Protein AF-A0A524C2A7-F1 (afdb_monomer)

Mean predicted aligned error: 18.14 Å

Foldseek 3Di:
DDQDFLVVQPPCDPVNQVQCVVVVNGGLVSLLPDDLVSQCVTPPADSVNSLSSNQSSCVVVVHDDPPPPPPVPDDPDDDPPDPVVVVVVVVVVVVVVVVVVVVVVVVVVVVVVVQCVQLVPADLVNLVVLLVVLLVPDPDADVQKDWLFSSLVSSCVPGVHDPLSNLVSLVVCVVVVQKDWDADDAPDGDFRADPNGTTTIIHGD

Radius of gyration: 33.16 Å; Cα contacts (8 Å, |Δi|>4): 179; chains: 1; bounding box: 54×38×87 Å

Structure (mmCIF, N/CA/C/O backbone):
data_AF-A0A524C2A7-F1
#
_entry.id   AF-A0A524C2A7-F1
#
loop_
_atom_site.group_PDB
_atom_site.id
_atom_site.type_symbol
_atom_site.label_atom_id
_atom_site.label_alt_id
_atom_site.label_comp_id
_atom_site.label_asym_id
_atom_site.label_entity_id
_atom_site.label_seq_id
_atom_site.pdbx_PDB_ins_code
_atom_site.Cartn_x
_atom_site.Cartn_y
_atom_site.Cartn_z
_atom_site.occupancy
_atom_site.B_iso_or_equiv
_atom_site.auth_seq_id
_atom_site.auth_comp_id
_atom_site.auth_asym_id
_atom_site.auth_atom_id
_atom_site.pdbx_PDB_model_num
ATOM 1 N N . MET A 1 1 ? 7.203 20.946 58.921 1.00 44.41 1 MET A N 1
ATOM 2 C CA . MET A 1 1 ? 6.427 20.100 57.990 1.00 44.41 1 MET A CA 1
ATOM 3 C C . MET A 1 1 ? 4.966 20.370 58.277 1.00 44.41 1 MET A C 1
ATOM 5 O O . MET A 1 1 ? 4.579 20.222 59.428 1.00 44.41 1 MET A O 1
ATOM 9 N N . SER A 1 2 ? 4.201 20.874 57.310 1.00 49.34 2 SER A N 1
ATOM 10 C CA . SER A 1 2 ? 2.769 21.126 57.510 1.00 49.34 2 SER A CA 1
ATOM 11 C C . SER A 1 2 ? 2.057 19.785 57.666 1.00 49.34 2 SER A C 1
ATOM 13 O O . SER A 1 2 ? 2.020 19.004 56.721 1.00 49.34 2 SER A O 1
ATOM 15 N N . SER A 1 3 ? 1.580 19.491 58.874 1.00 70.69 3 SER A N 1
ATOM 16 C CA . SER A 1 3 ? 0.799 18.289 59.167 1.00 70.69 3 SER A CA 1
ATOM 17 C C . SER A 1 3 ? -0.658 18.597 58.849 1.00 70.69 3 SER A C 1
ATOM 19 O O . SER A 1 3 ? -1.340 19.194 59.675 1.00 70.69 3 SER A O 1
ATOM 21 N N . TYR A 1 4 ? -1.104 18.268 57.639 1.00 80.44 4 TYR A N 1
ATOM 22 C CA . TYR A 1 4 ? -2.512 18.403 57.265 1.00 80.44 4 TYR A CA 1
ATOM 23 C C . TYR A 1 4 ? -3.330 17.282 57.907 1.00 80.44 4 TYR A C 1
ATOM 25 O O . TYR A 1 4 ? -2.910 16.123 57.887 1.00 80.44 4 TYR A O 1
ATOM 33 N N . ASP A 1 5 ? -4.490 17.621 58.461 1.00 87.88 5 ASP A N 1
ATOM 34 C CA . ASP A 1 5 ? -5.446 16.639 58.966 1.00 87.88 5 ASP A CA 1
ATOM 35 C C . ASP A 1 5 ? -6.393 16.226 57.828 1.00 87.88 5 ASP A C 1
ATOM 37 O O . ASP A 1 5 ? -6.738 17.009 56.942 1.00 87.88 5 ASP A O 1
ATOM 41 N N . LEU A 1 6 ? -6.872 14.984 57.856 1.00 89.38 6 LEU A N 1
ATOM 42 C CA . LEU A 1 6 ? -7.944 14.528 56.974 1.00 89.38 6 LEU A CA 1
ATOM 43 C C . LEU A 1 6 ? -9.202 15.400 57.111 1.00 89.38 6 LEU A C 1
ATOM 45 O O . LEU A 1 6 ? -9.945 15.551 56.143 1.00 89.38 6 LEU A O 1
ATOM 49 N N . GLN A 1 7 ? -9.448 15.981 58.289 1.00 89.81 7 GLN A N 1
ATOM 50 C CA . GLN A 1 7 ? -10.588 16.878 58.515 1.00 89.81 7 GLN A CA 1
ATOM 51 C C . GLN A 1 7 ? -10.466 18.236 57.804 1.00 89.81 7 GLN A C 1
ATOM 53 O O . GLN A 1 7 ? -11.482 18.907 57.617 1.00 89.81 7 GLN A O 1
ATOM 58 N N . ASP A 1 8 ? -9.273 18.608 57.329 1.00 88.69 8 ASP A N 1
ATOM 59 C CA . ASP A 1 8 ? -9.078 19.810 56.508 1.00 88.69 8 ASP A CA 1
ATOM 60 C C . ASP A 1 8 ? -9.682 19.643 55.098 1.00 88.69 8 ASP A C 1
ATOM 62 O O . ASP A 1 8 ? -9.893 20.614 54.366 1.00 88.69 8 ASP A O 1
ATOM 66 N N . ILE A 1 9 ? -10.006 18.407 54.701 1.00 91.38 9 ILE A N 1
ATOM 67 C CA . ILE A 1 9 ? -10.599 18.096 53.401 1.00 91.38 9 ILE A CA 1
ATOM 68 C C . ILE A 1 9 ? -12.117 18.280 53.454 1.00 91.38 9 ILE A C 1
ATOM 70 O O . ILE A 1 9 ? -12.850 17.595 54.173 1.00 91.38 9 ILE A O 1
ATOM 74 N N . SER A 1 10 ? -12.623 19.168 52.595 1.00 86.31 10 SER A N 1
ATOM 75 C CA . SER A 1 10 ? -14.052 19.473 52.505 1.00 86.31 10 SER A CA 1
ATOM 76 C C . SER A 1 10 ? -14.916 18.218 52.322 1.00 86.31 10 SER A C 1
ATOM 78 O O . SER A 1 10 ? -14.889 17.550 51.286 1.00 86.31 10 SER A O 1
ATOM 80 N N . GLY A 1 11 ? -15.806 17.967 53.284 1.00 87.75 11 GLY A N 1
ATOM 81 C CA . GLY A 1 11 ? -16.740 16.837 53.278 1.00 87.75 11 GLY A CA 1
ATOM 82 C C . GLY A 1 11 ? -16.321 15.661 54.161 1.00 87.75 11 GLY A C 1
ATOM 83 O O . GLY A 1 11 ? -17.126 14.749 54.324 1.00 87.75 11 GLY A O 1
ATOM 84 N N . ILE A 1 12 ? -15.131 15.691 54.765 1.00 92.25 12 ILE A N 1
ATOM 85 C CA . ILE A 1 12 ? -14.716 14.713 55.774 1.00 92.25 12 ILE A CA 1
ATOM 86 C C . ILE A 1 12 ? -15.098 15.245 57.159 1.00 92.25 12 ILE A C 1
ATOM 88 O O . ILE A 1 12 ? -14.407 16.065 57.748 1.00 92.25 12 ILE A O 1
ATOM 92 N N . GLY A 1 13 ? -16.242 14.792 57.679 1.00 89.31 13 GLY A N 1
ATOM 93 C CA . GLY A 1 13 ? -16.649 15.055 59.065 1.00 89.31 13 GLY A CA 1
ATOM 94 C C . GLY A 1 13 ? -16.179 13.961 60.029 1.00 89.31 13 GLY A C 1
ATOM 95 O O . GLY A 1 13 ? -15.688 12.919 59.599 1.00 89.31 13 GLY A O 1
ATOM 96 N N . ASN A 1 14 ? -16.426 14.138 61.332 1.00 90.31 14 ASN A N 1
ATOM 97 C CA . ASN A 1 14 ? -16.013 13.194 62.387 1.00 90.31 14 ASN A CA 1
ATOM 98 C C . ASN A 1 14 ? -16.353 11.722 62.092 1.00 90.31 14 ASN A C 1
ATOM 100 O O . ASN A 1 14 ? -15.526 10.847 62.325 1.00 90.31 14 ASN A O 1
ATOM 104 N N . LYS A 1 15 ? -17.544 11.430 61.551 1.00 89.56 15 LYS A N 1
ATOM 105 C CA . LYS A 1 15 ? -17.937 10.050 61.209 1.00 89.56 15 LYS A CA 1
ATOM 106 C C . LYS A 1 15 ? -17.063 9.466 60.096 1.00 89.56 15 LYS A C 1
ATOM 108 O O . LYS A 1 15 ? -16.510 8.388 60.257 1.00 89.56 15 LYS A O 1
ATOM 113 N N . THR A 1 16 ? -16.900 10.203 58.998 1.00 92.12 16 THR A N 1
ATOM 114 C CA . THR A 1 16 ? -16.068 9.794 57.856 1.00 92.12 16 THR A CA 1
ATOM 115 C C . THR A 1 16 ? -14.599 9.674 58.246 1.00 92.12 16 THR A C 1
ATOM 117 O O . THR A 1 16 ? -13.939 8.733 57.823 1.00 92.12 16 THR A O 1
ATOM 120 N N . TYR A 1 17 ? -14.108 10.578 59.094 1.00 92.88 17 TYR A N 1
ATOM 121 C CA . TYR A 1 17 ? -12.761 10.515 59.650 1.00 92.88 17 TYR A CA 1
ATOM 122 C C . TYR A 1 17 ? -12.515 9.193 60.392 1.00 92.88 17 TYR A C 1
ATOM 124 O O . TYR A 1 17 ? -11.541 8.501 60.111 1.00 92.88 17 TYR A O 1
ATOM 132 N N . GLN A 1 18 ? -13.429 8.794 61.284 1.00 91.94 18 GLN A N 1
ATOM 133 C CA . GLN A 1 18 ? -13.306 7.520 62.001 1.00 91.94 18 GLN A CA 1
ATOM 134 C C . GLN A 1 18 ? -13.393 6.319 61.053 1.00 91.94 18 GLN A C 1
ATOM 136 O O . GLN A 1 18 ? -12.628 5.370 61.200 1.00 91.94 18 GLN A O 1
ATOM 141 N N . THR A 1 19 ? -14.269 6.368 60.045 1.00 93.50 19 THR A N 1
ATOM 142 C CA . THR A 1 19 ? -14.351 5.322 59.015 1.00 93.50 19 THR A CA 1
ATOM 143 C C . THR A 1 19 ? -13.027 5.150 58.264 1.00 93.50 19 THR A C 1
ATOM 145 O O . THR A 1 19 ? -12.584 4.020 58.069 1.00 93.50 19 THR A O 1
ATOM 148 N N . LEU A 1 20 ? -12.380 6.249 57.864 1.00 93.06 20 LEU A N 1
ATOM 149 C CA . LEU A 1 20 ? -11.081 6.222 57.184 1.00 93.06 20 LEU A CA 1
ATOM 150 C C . LEU A 1 20 ? -9.983 5.683 58.105 1.00 93.06 20 LEU A C 1
ATOM 152 O O . LEU A 1 20 ? -9.241 4.783 57.716 1.00 93.06 20 LEU A O 1
ATOM 156 N N . LYS A 1 21 ? -9.952 6.139 59.360 1.00 91.75 21 LYS A N 1
ATOM 157 C CA . LYS A 1 21 ? -8.984 5.678 60.358 1.00 91.75 21 LYS A CA 1
ATOM 158 C C . LYS A 1 21 ? -9.111 4.181 60.650 1.00 91.75 21 LYS A C 1
ATOM 160 O O . LYS A 1 21 ? -8.109 3.475 60.677 1.00 91.75 21 LYS A O 1
ATOM 165 N N . ASN A 1 22 ? -10.338 3.674 60.778 1.00 91.56 22 ASN A N 1
ATOM 166 C CA . ASN A 1 22 ? -10.611 2.242 60.941 1.00 91.56 22 ASN A CA 1
ATOM 167 C C . ASN A 1 22 ? -10.202 1.416 59.710 1.00 91.56 22 ASN A C 1
ATOM 169 O O . ASN A 1 22 ? -9.948 0.219 59.826 1.00 91.56 22 ASN A O 1
ATOM 173 N N . ALA A 1 23 ? -10.129 2.049 58.538 1.00 91.00 23 ALA A N 1
ATOM 174 C CA . ALA A 1 23 ? -9.632 1.454 57.303 1.00 91.00 23 ALA A CA 1
ATOM 175 C C . ALA A 1 23 ? -8.106 1.590 57.127 1.00 91.00 23 ALA A C 1
ATOM 177 O O . ALA A 1 23 ? -7.599 1.267 56.055 1.00 91.00 23 ALA A O 1
ATOM 178 N N . ASN A 1 24 ? -7.377 2.044 58.157 1.00 91.31 24 ASN A N 1
ATOM 179 C CA . ASN A 1 24 ? -5.944 2.362 58.113 1.00 91.31 24 ASN A CA 1
ATOM 180 C C . ASN A 1 24 ? -5.586 3.457 57.091 1.00 91.31 24 ASN A C 1
ATOM 182 O O . ASN A 1 24 ? -4.516 3.422 56.488 1.00 91.31 24 ASN A O 1
ATOM 186 N N . ILE A 1 25 ? -6.498 4.412 56.886 1.00 92.62 25 ILE A N 1
ATOM 187 C CA . ILE A 1 25 ? -6.261 5.643 56.131 1.00 92.62 25 ILE A CA 1
ATOM 188 C C . ILE A 1 25 ? -6.254 6.785 57.147 1.00 92.62 25 ILE A C 1
ATOM 190 O O . ILE A 1 25 ? -7.303 7.333 57.490 1.00 92.62 25 ILE A O 1
ATOM 194 N N . ASP A 1 26 ? -5.078 7.093 57.681 1.00 90.56 26 ASP A N 1
ATOM 195 C CA . ASP A 1 26 ? -4.850 8.085 58.729 1.00 90.56 26 ASP A CA 1
ATOM 196 C C . ASP A 1 26 ? -4.125 9.349 58.244 1.00 90.56 26 ASP A C 1
ATOM 198 O O . ASP A 1 26 ? -4.194 10.368 58.932 1.00 90.56 26 ASP A O 1
ATOM 202 N N . THR A 1 27 ? -3.513 9.335 57.051 1.00 91.88 27 THR A N 1
ATOM 203 C CA . THR A 1 27 ? -2.850 10.521 56.479 1.00 91.88 27 THR A CA 1
ATOM 204 C C . THR A 1 27 ? -3.443 10.998 55.153 1.00 91.88 27 THR A C 1
ATOM 206 O O . THR A 1 27 ? -4.024 10.238 54.369 1.00 91.88 27 THR A O 1
ATOM 209 N N . VAL A 1 28 ? -3.248 12.289 54.865 1.00 90.81 28 VAL A N 1
ATOM 210 C CA . VAL A 1 28 ? -3.660 12.923 53.602 1.00 90.81 28 VAL A CA 1
ATOM 211 C C . VAL A 1 28 ? -2.980 12.259 52.397 1.00 90.81 28 VAL A C 1
ATOM 213 O O . VAL A 1 28 ? -3.604 12.086 51.352 1.00 90.81 28 VAL A O 1
ATOM 216 N N . GLU A 1 29 ? -1.733 11.803 52.526 1.00 88.38 29 GLU A N 1
ATOM 217 C CA . GLU A 1 29 ? -1.006 11.084 51.472 1.00 88.38 29 GLU A CA 1
ATOM 218 C C . GLU A 1 29 ? -1.634 9.733 51.145 1.00 88.38 29 GLU A C 1
ATOM 220 O O . GLU A 1 29 ? -1.786 9.393 49.968 1.00 88.38 29 GLU A O 1
ATOM 225 N N . GLN A 1 30 ? -2.007 8.961 52.166 1.00 90.06 30 GLN A N 1
ATOM 226 C CA . GLN A 1 30 ? -2.680 7.679 51.967 1.00 90.06 30 GLN A CA 1
ATOM 227 C C . GLN A 1 30 ? -4.028 7.883 51.276 1.00 90.06 30 GLN A C 1
ATOM 229 O O . GLN A 1 30 ? -4.355 7.169 50.325 1.00 90.06 30 GLN A O 1
ATOM 234 N N . LEU A 1 31 ? -4.779 8.907 51.686 1.00 92.75 31 LEU A N 1
ATOM 235 C CA . LEU A 1 31 ? -6.051 9.243 51.060 1.00 92.75 31 LEU A CA 1
ATOM 236 C C . LEU A 1 31 ? -5.873 9.700 49.602 1.00 92.75 31 LEU A C 1
ATOM 238 O O . LEU A 1 31 ? -6.623 9.268 48.730 1.00 92.75 31 LEU A O 1
ATOM 242 N N . ALA A 1 32 ? -4.854 10.510 49.303 1.00 90.50 32 ALA A N 1
ATOM 243 C CA . ALA A 1 32 ? -4.552 10.965 47.943 1.00 90.50 32 ALA A CA 1
ATOM 244 C C . ALA A 1 32 ? -4.139 9.824 46.994 1.00 90.50 32 ALA A C 1
ATOM 246 O O . ALA A 1 32 ? -4.346 9.928 45.780 1.00 90.50 32 ALA A O 1
ATOM 247 N N . ASN A 1 33 ? -3.542 8.759 47.536 1.00 89.44 33 ASN A N 1
ATOM 248 C CA . ASN A 1 33 ? -3.125 7.568 46.791 1.00 89.44 33 ASN A CA 1
ATOM 249 C C . ASN A 1 33 ? -4.204 6.472 46.742 1.00 89.44 33 ASN A C 1
ATOM 251 O O . ASN A 1 33 ? -4.059 5.515 45.984 1.00 89.44 33 ASN A O 1
ATOM 255 N N . SER A 1 34 ? -5.275 6.606 47.525 1.00 90.25 34 SER A N 1
ATOM 256 C CA . SER A 1 34 ? -6.389 5.660 47.531 1.00 90.25 34 SER A CA 1
ATOM 257 C C . SER A 1 34 ? -7.194 5.741 46.235 1.00 90.25 34 SER A C 1
ATOM 259 O O . SER A 1 34 ? -7.285 6.783 45.580 1.00 90.25 34 SER A O 1
ATOM 261 N N . THR A 1 35 ? -7.837 4.637 45.868 1.00 90.25 35 THR A N 1
ATOM 262 C CA . THR A 1 35 ? -8.753 4.594 44.728 1.00 90.25 35 THR A CA 1
ATOM 263 C C . THR A 1 35 ? -10.198 4.825 45.162 1.00 90.25 35 THR A C 1
ATOM 265 O O . THR A 1 35 ? -10.623 4.456 46.258 1.00 90.25 35 THR A O 1
ATOM 268 N N . VAL A 1 36 ? -11.014 5.364 44.250 1.00 87.88 36 VAL A N 1
ATOM 269 C CA . VAL A 1 36 ? -12.459 5.550 44.478 1.00 87.88 36 VAL A CA 1
ATOM 270 C C . VAL A 1 36 ? -13.126 4.230 44.884 1.00 87.88 36 VAL A C 1
ATOM 272 O O . VAL A 1 36 ? -13.975 4.213 45.768 1.00 87.88 36 VAL A O 1
ATOM 275 N N . ARG A 1 37 ? -12.707 3.105 44.287 1.00 85.38 37 ARG A N 1
ATOM 276 C CA . ARG A 1 37 ? -13.264 1.775 44.577 1.00 85.38 37 ARG A CA 1
ATOM 277 C C . ARG A 1 37 ? -12.940 1.279 45.983 1.00 85.38 37 ARG A C 1
ATOM 279 O O . ARG A 1 37 ? -13.772 0.595 46.567 1.00 85.38 37 ARG A O 1
ATOM 286 N N . GLU A 1 38 ? -11.752 1.572 46.503 1.00 88.00 38 GLU A N 1
ATOM 287 C CA . GLU A 1 38 ? -11.367 1.200 47.871 1.00 88.00 38 GLU A CA 1
ATOM 288 C C . GLU A 1 38 ? -12.191 1.981 48.888 1.00 88.00 38 GLU A C 1
ATOM 290 O O . GLU A 1 38 ? -12.782 1.380 49.780 1.00 88.00 38 GLU A O 1
ATOM 295 N N . LEU A 1 39 ? -12.335 3.292 48.678 1.00 90.25 39 LEU A N 1
ATOM 296 C CA . LEU A 1 39 ? -13.142 4.143 49.548 1.00 90.25 39 LEU A CA 1
ATOM 297 C C . LEU A 1 39 ? -14.633 3.787 49.500 1.00 90.25 39 LEU A C 1
ATOM 299 O O . LEU A 1 39 ? -15.297 3.828 50.526 1.00 90.25 39 LEU A O 1
ATOM 303 N N . GLN A 1 40 ? -15.161 3.377 48.343 1.00 91.69 40 GLN A N 1
ATOM 304 C CA . GLN A 1 40 ? -16.561 2.950 48.209 1.00 91.69 40 GLN A CA 1
ATOM 305 C C . GLN A 1 40 ? -16.913 1.666 48.975 1.00 91.69 40 GLN A C 1
ATOM 307 O O . GLN A 1 40 ? -18.095 1.381 49.154 1.00 91.69 40 GLN A O 1
ATOM 312 N N . LYS A 1 41 ? -15.923 0.865 49.388 1.00 91.12 41 LYS A N 1
ATOM 313 C CA . LYS A 1 41 ? -16.165 -0.307 50.247 1.00 91.12 41 LYS A CA 1
ATOM 314 C C . LYS A 1 41 ? -16.395 0.086 51.705 1.00 91.12 41 LYS A C 1
ATOM 316 O O . LYS A 1 41 ? -16.821 -0.757 52.489 1.00 91.12 41 LYS A O 1
ATOM 321 N N . LEU A 1 42 ? -16.077 1.327 52.065 1.00 92.25 42 LEU A N 1
ATOM 322 C CA . LEU A 1 42 ? -16.228 1.840 53.413 1.00 92.25 42 LEU A CA 1
ATOM 323 C C . LEU A 1 42 ? -17.652 2.346 53.626 1.00 92.25 42 LEU A C 1
ATOM 325 O O . LEU A 1 42 ? -18.223 3.038 52.778 1.00 92.25 42 LEU A O 1
ATOM 329 N N . ASP A 1 43 ? -18.213 2.007 54.782 1.00 87.94 43 ASP A N 1
ATOM 330 C CA . ASP A 1 43 ? -19.581 2.376 55.112 1.00 87.94 43 ASP A CA 1
ATOM 331 C C . ASP A 1 43 ? -19.763 3.903 55.141 1.00 87.94 43 ASP A C 1
ATOM 333 O O . ASP A 1 43 ? -18.933 4.654 55.664 1.00 87.94 43 ASP A O 1
ATOM 337 N N . GLY A 1 44 ? -20.851 4.371 54.531 1.00 86.75 44 GLY A N 1
ATOM 338 C CA . GLY A 1 44 ? -21.168 5.793 54.418 1.00 86.75 44 GLY A CA 1
ATOM 339 C C . GLY A 1 44 ? -20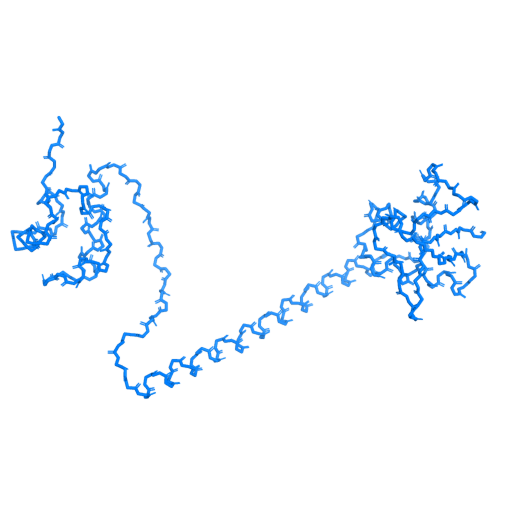.357 6.590 53.383 1.00 86.75 44 GLY A C 1
ATOM 340 O O . GLY A 1 44 ? -20.528 7.810 53.316 1.00 86.75 44 GLY A O 1
ATOM 341 N N . ILE A 1 45 ? -19.512 5.961 52.551 1.00 91.25 45 ILE A N 1
ATOM 342 C CA . ILE A 1 45 ? -18.746 6.657 51.500 1.00 91.25 45 ILE A CA 1
ATOM 343 C C . ILE A 1 45 ? -19.245 6.280 50.097 1.00 91.25 45 ILE A C 1
ATOM 345 O O . ILE A 1 45 ? -18.935 5.234 49.535 1.00 91.25 45 ILE A O 1
ATOM 349 N N . GLY A 1 46 ? -20.002 7.191 49.480 1.00 89.44 46 GLY A N 1
ATOM 350 C CA . GLY A 1 46 ? -20.435 7.066 48.086 1.00 89.44 46 GLY A CA 1
ATOM 351 C C . GLY A 1 46 ? -19.363 7.491 47.074 1.00 89.44 46 GLY A C 1
ATOM 352 O O . GLY A 1 46 ? -18.419 8.204 47.408 1.00 89.44 46 GLY A O 1
ATOM 353 N N . LYS A 1 47 ? -19.553 7.130 45.795 1.00 87.75 47 LYS A N 1
ATOM 354 C CA . LYS A 1 47 ? -18.623 7.440 44.686 1.00 87.75 47 LYS A CA 1
ATOM 355 C C . LYS A 1 47 ? -18.201 8.915 44.633 1.00 87.75 47 LYS A C 1
ATOM 357 O O . LYS A 1 47 ? -17.015 9.214 44.582 1.00 87.75 47 LYS A O 1
ATOM 362 N N . LYS A 1 48 ? -19.177 9.829 44.679 1.00 87.50 48 LYS A N 1
ATOM 363 C CA . LYS A 1 48 ? -18.930 11.282 44.626 1.00 87.50 48 LYS A CA 1
ATOM 364 C C . LYS A 1 48 ? -18.124 11.771 45.829 1.00 87.50 48 LYS A C 1
ATOM 366 O O . LYS A 1 48 ? -17.255 12.620 45.676 1.00 87.50 48 LYS A O 1
ATOM 371 N N . SER A 1 49 ? -18.414 11.234 47.012 1.00 90.88 49 SER A N 1
ATOM 372 C CA . SER A 1 49 ? -17.690 11.563 48.238 1.00 90.88 49 SER A CA 1
ATOM 373 C C . SER A 1 49 ? -16.247 11.071 48.161 1.00 90.88 49 SER A C 1
ATOM 375 O O . SER A 1 49 ? -15.335 11.849 48.398 1.00 90.88 49 SER A O 1
ATOM 377 N N . ALA A 1 50 ? -16.030 9.828 47.723 1.00 92.69 50 ALA A N 1
ATOM 378 C CA . ALA A 1 50 ? -14.698 9.267 47.512 1.00 92.69 50 ALA A CA 1
ATOM 379 C C . ALA A 1 50 ? -13.857 10.095 46.521 1.00 92.69 50 ALA A C 1
ATOM 381 O O . ALA A 1 50 ? -12.717 10.437 46.820 1.00 92.69 50 ALA A O 1
ATOM 382 N N . GLU A 1 51 ? -14.430 10.470 45.372 1.00 93.19 51 GLU A N 1
ATOM 383 C CA . GLU A 1 51 ? -13.774 11.356 44.398 1.00 93.19 51 GLU A CA 1
ATOM 384 C C . GLU A 1 51 ? -13.418 12.714 45.020 1.00 93.19 51 GLU A C 1
ATOM 386 O O . GLU A 1 51 ? -12.296 13.195 44.858 1.00 93.19 51 GLU A O 1
ATOM 391 N N . LYS A 1 52 ? -14.346 13.311 45.781 1.00 92.62 52 LYS A N 1
ATOM 392 C CA . LYS A 1 52 ? -14.124 14.583 46.478 1.00 92.62 52 LYS A CA 1
ATOM 393 C C . LYS A 1 52 ? -12.977 14.490 47.489 1.00 92.62 52 LYS A C 1
ATOM 395 O O . LYS A 1 52 ? -12.155 15.397 47.544 1.00 92.62 52 LYS A O 1
ATOM 400 N N . TYR A 1 53 ? -12.904 13.404 48.256 1.00 93.88 53 TYR A N 1
ATOM 401 C CA . TYR A 1 53 ? -11.886 13.215 49.292 1.00 93.88 53 TYR A CA 1
ATOM 402 C C . TYR A 1 53 ? -10.490 13.030 48.697 1.00 93.88 53 TYR A C 1
ATOM 404 O O . TYR A 1 53 ? -9.552 13.693 49.129 1.00 93.88 53 TYR A O 1
ATOM 412 N N . ILE A 1 54 ? -10.362 12.196 47.660 1.00 93.75 54 ILE A N 1
ATOM 413 C CA . ILE A 1 54 ? -9.088 11.971 46.960 1.00 93.75 54 ILE A CA 1
ATOM 414 C C . ILE A 1 54 ? -8.597 13.270 46.316 1.00 93.75 54 ILE A C 1
ATOM 416 O O . ILE A 1 54 ? -7.416 13.600 46.410 1.00 93.75 54 ILE A O 1
ATOM 420 N N . ASN A 1 55 ? -9.492 14.019 45.668 1.00 91.38 55 ASN A N 1
ATOM 421 C CA . ASN A 1 55 ? -9.122 15.275 45.021 1.00 91.38 55 ASN A CA 1
ATOM 422 C C . ASN A 1 55 ? -8.732 16.343 46.045 1.00 91.38 55 ASN A C 1
ATOM 424 O O . ASN A 1 55 ? -7.682 16.951 45.882 1.00 91.38 55 ASN A O 1
ATOM 428 N N . GLY A 1 56 ? -9.497 16.506 47.129 1.00 91.25 56 GLY A N 1
ATOM 429 C CA . GLY A 1 56 ? -9.136 17.437 48.199 1.00 91.25 56 GLY A CA 1
ATOM 430 C C . GLY A 1 56 ? -7.802 17.083 48.864 1.00 91.25 56 GLY A C 1
ATOM 431 O O . GLY A 1 56 ? -6.989 17.965 49.120 1.00 91.25 56 GLY A O 1
ATOM 432 N N . ALA A 1 57 ? -7.513 15.791 49.046 1.00 91.44 57 ALA A N 1
ATOM 433 C CA . ALA A 1 57 ? -6.210 15.341 49.530 1.00 91.44 57 ALA A CA 1
ATOM 434 C C . ALA A 1 57 ? -5.071 15.679 48.549 1.00 91.44 57 ALA A C 1
ATOM 436 O O . ALA A 1 57 ? -4.009 16.148 48.954 1.00 91.44 57 ALA A O 1
ATOM 437 N N . LYS A 1 58 ? -5.283 15.481 47.241 1.00 90.50 58 LYS A N 1
ATOM 438 C CA . LYS A 1 58 ? -4.306 15.848 46.200 1.00 90.50 58 LYS A CA 1
ATOM 439 C C . LYS A 1 58 ? -4.069 17.358 46.129 1.00 90.50 58 LYS A C 1
ATOM 441 O O . LYS A 1 58 ? -2.923 17.761 45.945 1.00 90.50 58 LYS A O 1
ATOM 446 N N . GLU A 1 59 ? -5.116 18.165 46.299 1.00 89.06 59 GLU A N 1
ATOM 447 C CA . GLU A 1 59 ? -5.038 19.630 46.331 1.00 89.06 59 GLU A CA 1
ATOM 448 C C . GLU A 1 59 ? -4.192 20.126 47.507 1.00 89.06 59 GLU A C 1
ATOM 450 O O . GLU A 1 59 ? -3.283 20.927 47.297 1.00 89.06 59 GLU A O 1
ATOM 455 N N . LEU A 1 60 ? -4.411 19.593 48.716 1.00 87.88 60 LEU A N 1
ATOM 456 C CA . LEU A 1 60 ? -3.604 19.933 49.897 1.00 87.88 60 LEU A CA 1
ATOM 457 C C . LEU A 1 60 ? -2.118 19.583 49.721 1.00 87.88 60 LEU A C 1
ATOM 459 O O . LEU A 1 60 ? -1.242 20.291 50.216 1.00 87.88 60 LEU A O 1
ATOM 463 N N . LEU A 1 61 ? -1.824 18.520 48.968 1.00 87.12 61 LEU A N 1
ATOM 464 C CA . LEU A 1 61 ? -0.460 18.091 48.643 1.00 87.12 61 LEU A CA 1
ATOM 465 C C . LEU A 1 61 ? 0.140 18.805 47.418 1.00 87.12 61 LEU A C 1
ATOM 467 O O . LEU A 1 61 ? 1.249 18.462 47.005 1.00 87.12 61 LEU A O 1
ATOM 471 N N . GLY A 1 62 ? -0.578 19.750 46.798 1.00 81.69 62 GLY A N 1
ATOM 472 C CA . GLY A 1 62 ? -0.124 20.464 45.600 1.00 81.69 62 GLY A CA 1
ATOM 473 C C . GLY A 1 62 ? 0.064 19.567 44.371 1.00 81.69 62 GLY A C 1
ATOM 474 O O . GLY A 1 62 ? 0.821 19.910 43.462 1.00 81.69 62 GLY A O 1
ATOM 475 N N . ARG A 1 63 ? -0.585 18.396 44.331 1.00 77.56 63 ARG A N 1
ATOM 476 C CA . ARG A 1 63 ? -0.499 17.465 43.198 1.00 77.56 63 ARG A CA 1
ATOM 477 C C . ARG A 1 63 ? -1.481 17.884 42.101 1.00 77.56 63 ARG A C 1
ATOM 479 O O . ARG A 1 63 ? -2.604 18.278 42.417 1.00 77.56 63 ARG A O 1
ATOM 486 N N . PRO A 1 64 ? -1.109 17.770 40.812 1.00 61.25 64 PRO A N 1
ATOM 487 C CA . PRO A 1 64 ? -2.011 18.109 39.721 1.00 61.25 64 PRO A CA 1
ATOM 488 C C . PRO A 1 64 ? -3.251 17.213 39.780 1.00 61.25 64 PRO A C 1
ATOM 490 O O . PRO A 1 64 ? -3.174 15.992 39.628 1.00 61.25 64 PRO A O 1
ATOM 493 N N . VAL A 1 65 ? -4.406 17.830 40.025 1.00 59.88 65 VAL A N 1
ATOM 494 C CA . VAL A 1 65 ? -5.703 17.166 39.931 1.00 59.88 65 VAL A CA 1
ATOM 495 C C . VAL A 1 65 ? -5.975 16.966 38.446 1.00 59.88 65 VAL A C 1
ATOM 497 O O . VAL A 1 65 ? -6.316 17.912 37.732 1.00 59.88 65 VAL A O 1
ATOM 500 N N . GLU A 1 66 ? -5.787 15.745 37.948 1.00 56.09 66 GLU A N 1
ATOM 501 C CA . GLU A 1 66 ? -6.287 15.390 36.624 1.00 56.09 66 GLU A CA 1
ATOM 502 C C . GLU A 1 66 ? -7.792 15.652 36.612 1.00 56.09 66 GLU A C 1
ATOM 504 O O . GLU A 1 66 ? -8.570 14.975 37.288 1.00 56.09 66 GLU A O 1
ATOM 509 N N . LYS A 1 67 ? -8.212 16.670 35.853 1.00 44.25 67 LYS A N 1
ATOM 510 C CA . LYS A 1 67 ? -9.620 16.887 35.540 1.00 44.25 67 LYS A CA 1
ATOM 511 C C . LYS A 1 67 ? -10.098 15.645 34.804 1.00 44.25 67 LYS A C 1
ATOM 513 O O . LYS A 1 67 ? -9.878 15.507 33.602 1.00 44.25 67 LYS A O 1
ATOM 518 N N . VAL A 1 68 ? -10.752 14.744 35.532 1.00 49.00 68 VAL A N 1
ATOM 519 C CA . VAL A 1 68 ? -11.483 13.627 34.948 1.00 49.00 68 VAL A CA 1
ATOM 520 C C . VAL A 1 68 ? -12.605 14.247 34.126 1.00 49.00 68 VAL A C 1
ATOM 522 O O . VAL A 1 68 ? -13.674 14.583 34.633 1.00 49.00 68 VAL A O 1
ATOM 525 N N . VAL A 1 69 ? -12.339 14.452 32.837 1.00 46.31 69 VAL A N 1
ATOM 526 C CA . VAL A 1 69 ? -13.382 14.646 31.840 1.00 46.31 69 VAL A CA 1
ATOM 527 C C . VAL A 1 69 ? -14.264 13.420 31.977 1.00 46.31 69 VAL A C 1
ATOM 529 O O . VAL A 1 69 ? -13.844 12.311 31.640 1.00 46.31 69 VAL A O 1
ATOM 532 N N . VAL A 1 70 ? -15.462 13.615 32.528 1.00 44.53 70 VAL A N 1
ATOM 533 C CA . VAL A 1 70 ? -16.505 12.597 32.607 1.00 44.53 70 VAL A CA 1
ATOM 534 C C . VAL A 1 70 ? -16.918 12.277 31.173 1.00 44.53 70 VAL A C 1
ATOM 536 O O . VAL A 1 70 ? -17.930 12.740 30.657 1.00 44.53 70 VAL A O 1
ATOM 539 N N . ARG A 1 71 ? -16.111 11.461 30.496 1.00 43.41 71 ARG A N 1
ATOM 540 C CA . ARG A 1 71 ? -16.629 10.564 29.482 1.00 43.41 71 ARG A CA 1
ATOM 541 C C . ARG A 1 71 ? -17.519 9.631 30.269 1.00 43.41 71 ARG A C 1
ATOM 543 O O . ARG A 1 71 ? -17.041 8.960 31.179 1.00 43.41 71 ARG A O 1
ATOM 550 N N . LYS A 1 72 ? -18.814 9.693 29.970 1.00 45.69 72 LYS A N 1
ATOM 551 C CA . LYS A 1 72 ? -19.841 8.738 30.375 1.00 45.69 72 LYS A CA 1
ATOM 552 C C . LYS A 1 72 ? -19.255 7.338 30.179 1.00 45.69 72 LYS A C 1
ATOM 554 O O . LYS A 1 72 ? -19.257 6.821 29.068 1.00 45.69 72 LYS A O 1
ATOM 559 N N . SER A 1 73 ? -18.627 6.807 31.221 1.00 46.50 73 SER A N 1
ATOM 560 C CA . SER A 1 73 ? -18.027 5.491 31.190 1.00 46.50 73 SER A CA 1
ATOM 561 C C . SER A 1 73 ? -19.187 4.526 31.149 1.00 46.50 73 SER A C 1
ATOM 563 O O . SER A 1 73 ? -20.082 4.564 31.996 1.00 46.50 73 SER A O 1
ATOM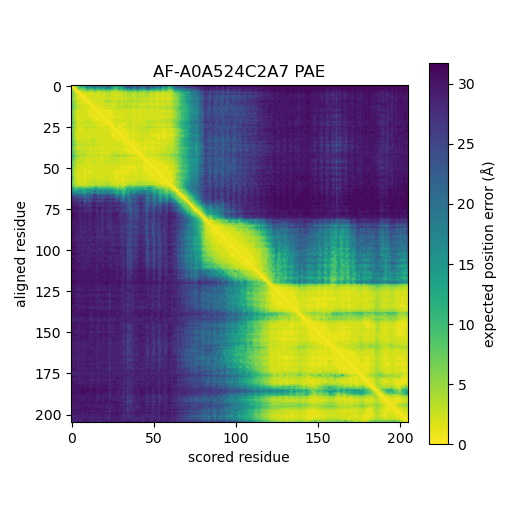 565 N N . GLU A 1 74 ? -19.199 3.740 30.082 1.00 48.66 74 GLU A N 1
ATOM 566 C CA . GLU A 1 74 ? -20.039 2.569 29.939 1.00 48.66 74 GLU A CA 1
ATOM 567 C C . GLU A 1 74 ? -20.025 1.808 31.264 1.00 48.66 74 GLU A C 1
ATOM 569 O O . GLU A 1 74 ? -18.974 1.483 31.825 1.00 48.66 74 GLU A O 1
ATOM 574 N N . VAL A 1 75 ? -21.223 1.631 31.809 1.00 45.00 75 VAL A N 1
ATOM 575 C CA . VAL A 1 75 ? -21.469 0.843 33.004 1.00 45.00 75 VAL A CA 1
ATOM 576 C C . VAL A 1 75 ? -20.961 -0.564 32.708 1.00 45.00 75 VAL A C 1
ATOM 578 O O . VAL A 1 75 ? -21.566 -1.281 31.918 1.00 45.00 75 VAL A O 1
ATOM 581 N N . LEU A 1 76 ? -19.846 -0.955 33.325 1.00 49.84 76 LEU A N 1
ATOM 582 C CA . LEU A 1 76 ? -19.534 -2.369 33.489 1.00 49.84 76 LEU A CA 1
ATOM 583 C C . LEU A 1 76 ? -20.618 -2.947 34.412 1.00 49.84 76 LEU A C 1
ATOM 585 O O . LEU A 1 76 ? -20.784 -2.425 35.520 1.00 49.84 76 LEU A O 1
ATOM 589 N N . PRO A 1 77 ? -21.378 -3.959 33.968 1.00 49.41 77 PRO A N 1
ATOM 590 C CA . PRO A 1 77 ? -22.492 -4.499 34.730 1.00 49.41 77 PRO A CA 1
ATOM 591 C C . PRO A 1 77 ? -21.994 -5.068 36.061 1.00 49.41 77 PRO A C 1
ATOM 593 O O . PRO A 1 77 ? -21.120 -5.934 36.137 1.00 49.41 77 PRO A O 1
ATOM 596 N N . SER A 1 78 ? -22.540 -4.518 37.142 1.00 54.38 78 SER A N 1
ATOM 597 C CA . SER A 1 78 ? -22.322 -4.966 38.507 1.00 54.38 78 SER A CA 1
ATOM 598 C C . SER A 1 78 ? -23.235 -6.151 38.818 1.00 54.38 78 SER A C 1
ATOM 600 O O . SER A 1 78 ? -24.433 -5.974 38.993 1.00 54.38 78 SER A O 1
ATOM 602 N N . LYS A 1 79 ? -22.625 -7.334 38.918 1.00 56.00 79 LYS A N 1
ATOM 603 C CA . LYS A 1 79 ? -22.910 -8.406 39.886 1.00 56.00 79 LYS A CA 1
ATOM 604 C C . LYS A 1 79 ? -24.394 -8.666 40.225 1.00 56.00 79 LYS A C 1
ATOM 606 O O . LYS A 1 79 ? -24.806 -8.461 41.356 1.00 56.00 79 LYS A O 1
ATOM 611 N N . ASP A 1 80 ? -25.104 -9.273 39.279 1.00 49.50 80 ASP A N 1
ATOM 612 C CA . ASP A 1 80 ? -25.931 -10.450 39.562 1.00 49.50 80 ASP A CA 1
ATOM 613 C C . ASP A 1 80 ? -25.400 -11.572 38.669 1.00 49.50 80 ASP A C 1
ATOM 615 O O . ASP A 1 80 ? -25.624 -11.587 37.461 1.00 49.50 80 ASP A O 1
ATOM 619 N N . SER A 1 81 ? -24.634 -12.502 39.241 1.00 54.75 81 SER A N 1
ATOM 620 C CA . SER A 1 81 ? -24.104 -13.673 38.531 1.00 54.75 81 SER A CA 1
ATOM 621 C C . SER A 1 81 ? -25.201 -14.716 38.293 1.00 54.75 81 SER A C 1
ATOM 623 O O . SER A 1 81 ? -25.041 -15.892 38.613 1.00 54.75 81 SER A O 1
ATOM 625 N N . THR A 1 82 ? -26.347 -14.283 37.772 1.00 65.00 82 THR A N 1
ATOM 626 C CA . THR A 1 82 ? -27.323 -15.177 37.162 1.00 65.00 82 THR A CA 1
ATOM 627 C C . THR A 1 82 ? -26.897 -15.426 35.720 1.00 65.00 82 THR A C 1
ATOM 629 O O . THR A 1 82 ? -26.349 -14.548 35.049 1.00 65.00 82 THR A O 1
ATOM 632 N N . ILE A 1 83 ? -27.158 -16.633 35.217 1.00 63.00 83 ILE A N 1
ATOM 633 C CA . ILE A 1 83 ? -26.885 -17.001 33.818 1.00 63.00 83 ILE A CA 1
ATOM 634 C C . ILE A 1 83 ? -27.527 -15.982 32.851 1.00 63.00 83 ILE A C 1
ATOM 636 O O . ILE A 1 83 ? -26.955 -15.683 31.806 1.00 63.00 83 ILE A O 1
ATOM 640 N N . GLY A 1 84 ? -28.661 -15.382 33.235 1.00 66.00 84 GLY A N 1
ATOM 641 C CA . GLY A 1 84 ? -29.338 -14.332 32.470 1.00 66.00 84 GLY A CA 1
ATOM 642 C C . GLY A 1 84 ? -28.536 -13.033 32.317 1.00 66.00 84 GLY A C 1
ATOM 643 O O . GLY A 1 84 ? -28.509 -12.481 31.218 1.00 66.00 84 GLY A O 1
ATOM 644 N N . GLY A 1 85 ? -27.836 -12.576 33.363 1.00 71.06 85 GLY A N 1
ATOM 645 C CA . GLY A 1 85 ? -26.990 -11.375 33.297 1.00 71.06 85 GLY A CA 1
ATOM 646 C C . GLY A 1 85 ? -25.772 -11.566 32.386 1.00 71.06 85 GLY A C 1
ATOM 647 O O . GLY A 1 85 ? -25.489 -10.746 31.516 1.00 71.06 85 GLY A O 1
ATOM 648 N N . LEU A 1 86 ? -25.119 -12.726 32.485 1.00 76.19 86 LEU A N 1
ATOM 649 C CA . LEU A 1 86 ? -24.019 -13.094 31.585 1.00 76.19 86 LEU A CA 1
ATOM 650 C C . LEU A 1 86 ? -24.476 -13.178 30.121 1.00 76.19 86 LEU A C 1
ATOM 652 O O . LEU A 1 86 ? -23.764 -12.733 29.224 1.00 76.19 86 LEU A O 1
ATOM 656 N N . GLN A 1 87 ? -25.677 -13.701 29.860 1.00 75.62 87 GLN A N 1
ATOM 657 C CA . GLN A 1 87 ? -26.232 -13.758 28.505 1.00 75.62 87 GLN A CA 1
ATOM 658 C C . GLN A 1 87 ? -26.525 -12.368 27.925 1.00 75.62 87 GLN A C 1
ATOM 660 O O . GLN A 1 87 ? -26.279 -12.149 26.735 1.00 75.62 87 GLN A O 1
ATOM 665 N N . SER A 1 88 ? -27.021 -11.422 28.733 1.00 75.00 88 SER A N 1
ATOM 666 C CA . SER A 1 88 ? -27.212 -10.041 28.272 1.00 75.00 88 SER A CA 1
ATOM 667 C C . SER A 1 88 ? -25.886 -9.356 27.971 1.00 75.00 88 SER A C 1
ATOM 669 O O . SER A 1 88 ? -25.769 -8.681 26.948 1.00 75.00 88 SER A O 1
ATOM 671 N N . ASP A 1 89 ? -24.872 -9.589 28.800 1.00 83.88 89 ASP A N 1
ATOM 672 C CA . ASP A 1 89 ? -23.548 -8.995 28.624 1.00 83.88 89 ASP A CA 1
ATOM 673 C C . ASP A 1 89 ? -22.872 -9.526 27.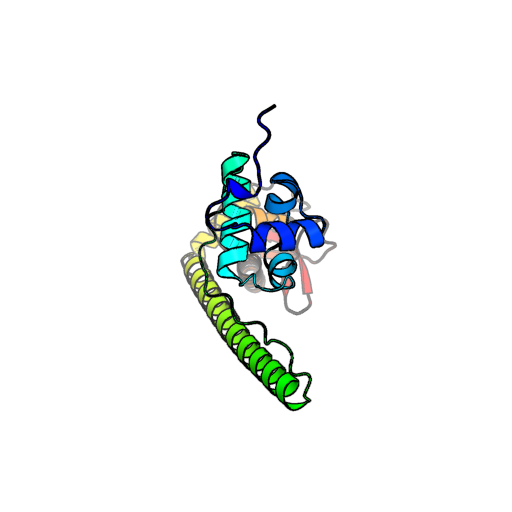360 1.00 83.88 89 ASP A C 1
ATOM 675 O O . ASP A 1 89 ? -22.377 -8.749 26.542 1.00 83.88 89 ASP A O 1
ATOM 679 N N . ILE A 1 90 ? -22.951 -10.839 27.130 1.00 87.94 90 ILE A N 1
ATOM 680 C CA . ILE A 1 90 ? -22.457 -11.487 25.911 1.00 87.94 90 ILE A CA 1
ATOM 681 C C . ILE A 1 90 ? -23.160 -10.920 24.670 1.00 87.94 90 ILE A C 1
ATOM 683 O O . ILE A 1 90 ? -22.502 -10.558 23.693 1.00 87.94 90 ILE A O 1
ATOM 687 N N . ARG A 1 91 ? -24.493 -10.781 24.699 1.00 84.00 91 ARG A N 1
ATOM 688 C CA . ARG A 1 91 ? -25.257 -10.202 23.581 1.00 84.00 91 ARG A CA 1
ATOM 689 C C . ARG A 1 91 ? -24.843 -8.755 23.298 1.00 84.00 91 ARG A C 1
ATOM 691 O O . ARG A 1 91 ? -24.698 -8.374 22.135 1.00 84.00 91 ARG A O 1
ATOM 698 N N . ASN A 1 92 ? -24.625 -7.962 24.345 1.00 89.94 92 ASN A N 1
ATOM 699 C CA . ASN A 1 92 ? -24.173 -6.581 24.213 1.00 89.94 92 ASN A CA 1
ATOM 700 C C . ASN A 1 92 ? -22.786 -6.510 23.566 1.00 89.94 92 ASN A C 1
ATOM 702 O O . ASN A 1 92 ? -22.612 -5.749 22.611 1.00 89.94 92 ASN A O 1
ATOM 706 N N . ILE A 1 93 ? -21.846 -7.353 24.009 1.00 90.50 93 ILE A N 1
ATOM 707 C CA . ILE A 1 93 ? -20.499 -7.462 23.431 1.00 90.50 93 ILE A CA 1
ATOM 708 C C . ILE A 1 93 ? -20.578 -7.805 21.940 1.00 90.50 93 ILE A C 1
ATOM 710 O O . ILE A 1 93 ? -19.967 -7.109 21.130 1.00 90.50 93 ILE A O 1
ATOM 714 N N . TYR A 1 94 ? -21.381 -8.798 21.545 1.00 88.75 94 TYR A N 1
ATOM 715 C CA . TYR A 1 94 ? -21.547 -9.144 20.127 1.00 88.75 94 TYR A CA 1
ATOM 716 C C . TYR A 1 94 ? -22.076 -7.974 19.291 1.00 88.75 94 TYR A C 1
ATOM 718 O O . TYR A 1 94 ? -21.536 -7.684 18.224 1.00 88.75 94 TYR A O 1
ATOM 726 N N . SER A 1 95 ? -23.076 -7.245 19.793 1.00 85.06 95 SER A N 1
ATOM 727 C CA . SER A 1 95 ? -23.606 -6.070 19.088 1.00 85.06 95 SER A CA 1
ATOM 728 C C . SER A 1 95 ? -22.576 -4.942 18.953 1.00 85.06 95 SER A C 1
ATOM 730 O O . SER A 1 95 ? -22.641 -4.136 18.024 1.00 85.06 95 SER A O 1
ATOM 732 N N . MET A 1 96 ? -21.630 -4.859 19.891 1.00 89.50 96 MET A N 1
ATOM 733 C CA . MET A 1 96 ? -20.552 -3.878 19.867 1.00 89.50 96 MET A CA 1
ATOM 734 C C . MET A 1 96 ? -19.487 -4.272 18.841 1.00 89.50 96 MET A C 1
ATOM 736 O O . MET A 1 96 ? -19.075 -3.430 18.043 1.00 89.50 96 MET A O 1
ATOM 740 N N . LEU A 1 97 ? -19.110 -5.554 18.801 1.00 90.75 97 LEU A N 1
ATOM 741 C CA . LEU A 1 97 ? -18.189 -6.106 17.805 1.00 90.75 97 LEU A CA 1
ATOM 742 C C . LEU A 1 97 ? -18.713 -5.902 16.379 1.00 90.75 97 LEU A C 1
ATOM 744 O O . LEU A 1 97 ? -17.987 -5.393 15.531 1.00 90.75 97 LEU A O 1
ATOM 748 N N . GLU A 1 98 ? -19.998 -6.163 16.129 1.00 89.56 98 GLU A N 1
ATOM 749 C CA . GLU A 1 98 ? -20.592 -5.961 14.801 1.00 89.56 98 GLU A CA 1
ATOM 750 C C . GLU A 1 98 ? -20.545 -4.485 14.354 1.00 89.56 98 GLU A C 1
ATOM 752 O O . GLU A 1 98 ? -20.322 -4.169 13.180 1.00 89.56 98 GLU A O 1
ATOM 757 N N . ARG A 1 99 ? -20.726 -3.543 15.292 1.00 92.25 99 ARG A N 1
ATOM 758 C CA . ARG A 1 99 ? -20.571 -2.108 15.005 1.00 92.25 99 ARG A CA 1
ATOM 759 C C . ARG A 1 99 ? -19.122 -1.746 14.702 1.00 92.25 99 ARG A C 1
ATOM 761 O O . ARG A 1 99 ? -18.897 -0.896 13.840 1.00 92.25 99 ARG A O 1
ATOM 768 N N . PHE A 1 100 ? -18.155 -2.345 15.395 1.00 93.19 100 PHE A N 1
ATOM 769 C CA . PHE A 1 100 ? -16.740 -2.123 15.107 1.00 93.19 100 PHE A CA 1
ATOM 770 C C . PHE A 1 100 ? -16.361 -2.644 13.727 1.00 93.19 100 PHE A C 1
ATOM 772 O O . PHE A 1 100 ? -15.773 -1.881 12.966 1.00 93.19 100 PHE A O 1
ATOM 779 N N . ASP A 1 101 ? -16.797 -3.843 13.347 1.00 90.88 101 ASP A N 1
ATOM 780 C CA . ASP A 1 101 ? -16.548 -4.387 12.008 1.00 90.88 101 ASP A CA 1
ATOM 781 C C . ASP A 1 101 ? -17.100 -3.477 10.906 1.00 90.88 101 ASP A C 1
ATOM 783 O O . ASP A 1 101 ? -16.413 -3.175 9.929 1.00 90.88 101 ASP A O 1
ATOM 787 N N . LYS A 1 102 ? -18.327 -2.963 11.074 1.00 91.69 102 LYS A N 1
ATOM 788 C CA . LYS A 1 102 ? -18.914 -2.000 10.125 1.00 91.69 102 LYS A CA 1
ATOM 789 C C . LYS A 1 102 ? -18.093 -0.712 10.035 1.00 91.69 102 LYS A C 1
ATOM 791 O O . LYS A 1 102 ? -17.905 -0.180 8.942 1.00 91.69 102 LYS A O 1
ATOM 796 N N . ARG A 1 103 ? -17.597 -0.204 11.167 1.00 91.31 103 ARG A N 1
ATOM 797 C CA . ARG A 1 103 ? -16.760 1.006 11.206 1.00 91.31 103 ARG A CA 1
ATOM 798 C C . ARG A 1 103 ? -15.395 0.777 10.567 1.00 91.31 103 ARG A C 1
ATOM 800 O O . ARG A 1 103 ? -14.959 1.650 9.825 1.00 91.31 103 ARG A O 1
ATOM 807 N N . ILE A 1 104 ? -14.761 -0.369 10.815 1.00 91.75 104 ILE A N 1
ATOM 808 C CA . ILE A 1 104 ? -13.487 -0.753 10.194 1.00 91.75 104 ILE A CA 1
ATOM 809 C C . ILE A 1 104 ? -13.656 -0.788 8.676 1.00 91.75 104 ILE A C 1
ATOM 811 O O . ILE A 1 104 ? -12.959 -0.051 7.988 1.00 91.75 104 ILE A O 1
ATOM 815 N N . LYS A 1 105 ? -14.666 -1.505 8.167 1.00 89.88 105 LYS A N 1
ATOM 816 C CA . LYS A 1 105 ? -14.956 -1.560 6.724 1.00 89.88 105 LYS A CA 1
ATOM 817 C C . LYS A 1 105 ? -15.187 -0.181 6.107 1.00 89.88 105 LYS A C 1
ATOM 819 O O . LYS A 1 105 ? -14.737 0.089 4.999 1.00 89.88 105 LYS A O 1
ATOM 824 N N . ASN A 1 106 ? -15.889 0.709 6.809 1.00 89.56 106 ASN A N 1
ATOM 825 C CA . ASN A 1 106 ? -16.126 2.062 6.307 1.00 89.56 106 ASN A CA 1
ATOM 826 C C . ASN A 1 106 ? -14.826 2.881 6.223 1.00 89.56 106 ASN A C 1
ATOM 828 O O . ASN A 1 106 ? -14.590 3.563 5.230 1.00 89.56 106 ASN A O 1
ATOM 832 N N . VAL A 1 107 ? -13.962 2.782 7.237 1.00 88.44 107 VAL A N 1
ATOM 833 C CA . VAL A 1 107 ? -12.648 3.442 7.236 1.00 88.44 107 VAL A CA 1
ATOM 834 C C . VAL A 1 107 ? -11.746 2.867 6.143 1.00 88.44 107 VAL A C 1
ATOM 836 O O . VAL A 1 107 ? -11.117 3.630 5.416 1.00 88.44 107 VAL A O 1
ATOM 839 N N . GLU A 1 108 ? -11.716 1.545 5.974 1.00 80.31 108 GLU A N 1
ATOM 840 C CA . GLU A 1 108 ? -10.975 0.883 4.892 1.00 80.31 108 GLU A CA 1
ATOM 841 C C . GLU A 1 108 ? -11.437 1.370 3.515 1.00 80.31 108 GLU A C 1
ATOM 843 O O . GLU A 1 108 ? -10.607 1.729 2.680 1.00 80.31 108 GLU A O 1
ATOM 848 N N . ASN A 1 109 ? -12.751 1.478 3.295 1.00 80.44 109 ASN A N 1
ATOM 849 C CA . ASN A 1 109 ? -13.299 2.026 2.055 1.00 80.44 109 ASN A CA 1
ATOM 850 C C . ASN A 1 109 ? -12.888 3.487 1.834 1.00 80.44 109 ASN A C 1
ATOM 852 O O . ASN A 1 109 ? -12.482 3.844 0.731 1.00 80.44 109 ASN A O 1
ATOM 856 N N . GLN A 1 110 ? -12.945 4.333 2.867 1.00 76.75 110 GLN A N 1
ATOM 857 C CA . GLN A 1 110 ? -12.510 5.731 2.765 1.00 76.75 110 GLN A CA 1
ATOM 858 C C . GLN A 1 110 ? -11.013 5.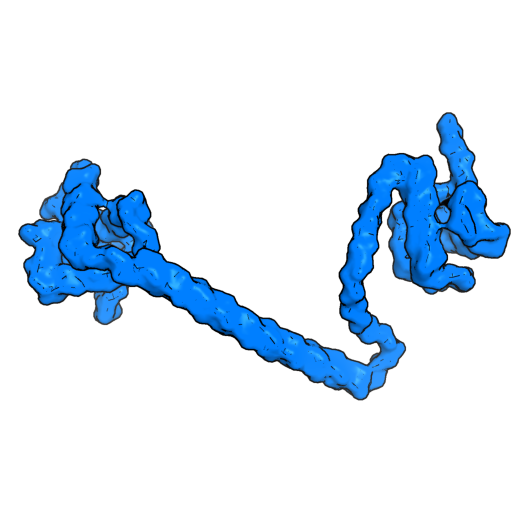854 2.439 1.00 76.75 110 GLN A C 1
ATOM 860 O O . GLN A 1 110 ? -10.617 6.707 1.637 1.00 76.75 110 GLN A O 1
ATOM 865 N N . LEU A 1 111 ? -10.180 4.992 3.027 1.00 78.75 111 LEU A N 1
ATOM 866 C CA . LEU A 1 111 ? -8.743 4.951 2.754 1.00 78.75 111 LEU A CA 1
ATOM 867 C C . LEU A 1 111 ? -8.458 4.471 1.331 1.00 78.75 111 LEU A C 1
ATOM 869 O O . LEU A 1 111 ? -7.615 5.061 0.657 1.00 78.75 111 LEU A O 1
ATOM 873 N N . ASN A 1 112 ? -9.181 3.457 0.854 1.00 74.69 112 ASN A N 1
ATOM 874 C CA . ASN A 1 112 ? -9.059 2.978 -0.520 1.00 74.69 112 ASN A CA 1
ATOM 875 C C . ASN A 1 112 ? -9.455 4.057 -1.529 1.00 74.69 112 ASN A C 1
ATOM 877 O O . ASN A 1 112 ? -8.688 4.304 -2.451 1.00 74.69 112 ASN A O 1
ATOM 881 N N . ILE A 1 113 ? -10.567 4.769 -1.317 1.00 72.75 113 ILE A N 1
ATOM 882 C CA . ILE A 1 113 ? -10.974 5.888 -2.184 1.00 72.75 113 ILE A CA 1
ATOM 883 C C . ILE A 1 113 ? -9.891 6.974 -2.211 1.00 72.75 113 ILE A C 1
ATOM 885 O O . ILE A 1 113 ? -9.487 7.426 -3.278 1.00 72.75 113 ILE A O 1
ATOM 889 N N . SER A 1 114 ? -9.368 7.368 -1.047 1.00 66.19 114 SER A N 1
ATOM 890 C CA . SER A 1 114 ? -8.305 8.381 -0.965 1.00 66.19 114 SER A CA 1
ATOM 891 C C . SER A 1 114 ? -7.027 7.934 -1.687 1.00 66.19 114 SER A C 1
ATOM 893 O O . SER A 1 114 ? -6.371 8.738 -2.350 1.00 66.19 114 SER A O 1
ATOM 895 N N . ARG A 1 115 ? -6.687 6.641 -1.597 1.00 67.31 115 ARG A N 1
ATOM 896 C CA . ARG A 1 115 ? -5.553 6.037 -2.306 1.00 67.31 115 ARG A CA 1
ATOM 897 C C . ARG A 1 115 ? -5.790 5.983 -3.813 1.00 67.31 115 ARG A C 1
ATOM 899 O O . ARG A 1 115 ? -4.887 6.330 -4.560 1.00 67.31 115 ARG A O 1
ATOM 906 N N . GLU A 1 116 ? -6.978 5.597 -4.264 1.00 66.06 116 GLU A N 1
ATOM 907 C CA . GLU A 1 116 ? -7.331 5.569 -5.687 1.00 66.06 116 GLU A CA 1
ATOM 908 C C . GLU A 1 116 ? -7.290 6.963 -6.307 1.00 66.06 116 GLU A C 1
ATOM 910 O O . GLU A 1 116 ? -6.700 7.128 -7.371 1.00 66.06 116 GLU A O 1
ATOM 915 N N . VAL A 1 117 ? -7.826 7.977 -5.621 1.00 67.06 117 VAL A N 1
ATOM 916 C CA . VAL A 1 117 ? -7.752 9.374 -6.071 1.00 67.06 117 VAL A CA 1
ATOM 917 C C . VAL A 1 117 ? -6.290 9.806 -6.205 1.00 67.06 117 VAL A C 1
ATOM 919 O O . VAL A 1 117 ? -5.892 10.235 -7.286 1.00 67.06 117 VAL A O 1
ATOM 922 N N . ALA A 1 118 ? -5.461 9.581 -5.180 1.00 63.53 118 ALA A N 1
ATOM 923 C CA . ALA A 1 118 ? -4.030 9.897 -5.230 1.00 63.53 118 ALA A CA 1
ATOM 924 C C . ALA A 1 118 ? -3.253 9.097 -6.301 1.00 63.53 118 ALA A C 1
ATOM 926 O O . ALA A 1 118 ? -2.268 9.584 -6.857 1.00 63.53 118 ALA A O 1
ATOM 927 N N . GLU A 1 119 ? -3.678 7.869 -6.615 1.00 67.38 119 GLU A N 1
ATOM 928 C CA . GLU A 1 119 ? -3.050 7.023 -7.634 1.00 67.38 119 GLU A CA 1
ATOM 929 C C . GLU A 1 119 ? -3.553 7.314 -9.067 1.00 67.38 119 GLU A C 1
ATOM 931 O O . GLU A 1 119 ? -2.857 6.981 -10.031 1.00 67.38 119 GLU A O 1
ATOM 936 N N . SER A 1 120 ? -4.719 7.946 -9.236 1.00 66.50 120 SER A N 1
ATOM 937 C CA . SER A 1 120 ? -5.404 8.125 -10.529 1.00 66.50 120 SER A CA 1
ATOM 938 C C . SER A 1 120 ? -4.918 9.301 -11.393 1.00 66.50 120 SER A C 1
ATOM 940 O O . SER A 1 120 ? -5.206 9.331 -12.588 1.00 66.50 120 SER A O 1
ATOM 942 N N . GLU A 1 121 ? -4.129 10.231 -10.849 1.00 69.12 121 GLU A N 1
ATOM 943 C CA . GLU A 1 121 ? -3.759 11.476 -11.551 1.00 69.12 121 GLU A CA 1
ATOM 944 C C . GLU A 1 121 ? -2.490 11.383 -12.422 1.00 69.12 121 GLU A C 1
ATOM 946 O O . GLU A 1 121 ? -2.162 12.306 -13.173 1.00 69.12 121 GLU A O 1
ATOM 951 N N . ILE A 1 122 ? -1.746 10.274 -12.368 1.00 82.50 122 ILE A N 1
ATOM 952 C CA . ILE A 1 122 ? -0.476 10.143 -13.098 1.00 82.50 122 ILE A CA 1
ATOM 953 C C . ILE A 1 122 ? -0.687 9.411 -14.424 1.00 82.50 122 ILE A C 1
ATOM 955 O O . ILE A 1 122 ? -0.939 8.207 -14.470 1.00 82.50 122 ILE A O 1
ATOM 959 N N . SER A 1 123 ? -0.509 10.147 -15.523 1.00 88.06 123 SER A N 1
ATOM 960 C CA . SER A 1 123 ? -0.532 9.582 -16.875 1.00 88.06 123 SER A CA 1
ATOM 961 C C . SER A 1 123 ? 0.610 8.588 -17.117 1.00 88.06 123 SER A C 1
ATOM 963 O O . SER A 1 123 ? 1.706 8.711 -16.563 1.00 88.06 123 SER A O 1
ATOM 965 N N . ASP A 1 124 ? 0.398 7.645 -18.038 1.00 87.38 124 ASP A N 1
ATOM 966 C CA . ASP A 1 124 ? 1.417 6.661 -18.430 1.00 87.38 124 ASP A CA 1
ATOM 967 C C . ASP A 1 124 ? 2.698 7.315 -18.967 1.00 87.38 124 ASP A C 1
ATOM 969 O O . ASP A 1 124 ? 3.804 6.835 -18.712 1.00 87.38 124 ASP A O 1
ATOM 973 N N . ALA A 1 125 ? 2.569 8.442 -19.672 1.00 90.06 125 ALA A N 1
ATOM 974 C CA . ALA A 1 125 ? 3.710 9.209 -20.159 1.00 90.06 125 ALA A CA 1
ATOM 975 C C . ALA A 1 125 ? 4.527 9.808 -19.005 1.00 90.06 125 ALA A C 1
ATOM 977 O O . ALA A 1 125 ? 5.760 9.779 -19.039 1.00 90.06 125 ALA A O 1
ATOM 978 N N . HIS A 1 126 ? 3.854 10.330 -17.976 1.00 91.81 126 HIS A N 1
ATOM 979 C CA . HIS A 1 126 ? 4.520 10.850 -16.788 1.00 91.81 126 HIS A CA 1
ATOM 980 C C . HIS A 1 126 ? 5.218 9.723 -16.017 1.00 91.81 126 HIS A C 1
ATOM 982 O O . HIS A 1 126 ? 6.411 9.839 -15.732 1.00 91.81 126 HIS A O 1
ATOM 988 N N . PHE A 1 127 ? 4.534 8.597 -15.791 1.00 93.88 127 PHE A N 1
ATOM 989 C CA . PHE A 1 127 ? 5.143 7.422 -15.168 1.00 93.88 127 PHE A CA 1
ATOM 990 C C . PHE A 1 127 ? 6.387 6.949 -15.926 1.00 93.88 127 PHE A C 1
ATOM 992 O O . PHE A 1 127 ? 7.427 6.714 -15.317 1.00 93.88 127 PHE A O 1
ATOM 999 N N . TYR A 1 128 ? 6.323 6.859 -17.256 1.00 93.75 128 TYR A N 1
ATOM 1000 C CA . TYR A 1 128 ? 7.461 6.417 -18.060 1.00 93.75 128 TYR A CA 1
ATOM 1001 C C . TYR A 1 128 ? 8.673 7.352 -17.932 1.00 93.75 128 TYR A C 1
ATOM 1003 O O . TYR A 1 128 ? 9.811 6.884 -17.852 1.00 93.75 128 TYR A O 1
ATOM 1011 N N . ARG A 1 129 ? 8.447 8.673 -17.866 1.00 94.75 129 ARG A N 1
ATOM 1012 C CA . ARG A 1 129 ? 9.514 9.655 -17.607 1.00 94.75 129 ARG A CA 1
ATOM 1013 C C . ARG A 1 129 ? 10.140 9.441 -16.232 1.00 94.75 129 ARG A C 1
ATOM 1015 O O . ARG A 1 129 ? 11.362 9.352 -16.145 1.00 94.75 129 ARG A O 1
ATOM 1022 N N . VAL A 1 130 ? 9.318 9.297 -15.192 1.00 96.12 130 VAL A N 1
ATOM 1023 C CA . VAL A 1 130 ? 9.777 9.022 -13.819 1.00 96.12 130 VAL A CA 1
ATOM 1024 C C . VAL A 1 130 ? 10.579 7.725 -13.765 1.00 96.12 130 VAL A C 1
ATOM 1026 O O . VAL A 1 130 ? 11.691 7.713 -13.247 1.00 96.12 130 VAL A O 1
ATOM 1029 N N . LEU A 1 131 ? 10.066 6.651 -14.366 1.00 97.00 131 LEU A N 1
ATOM 103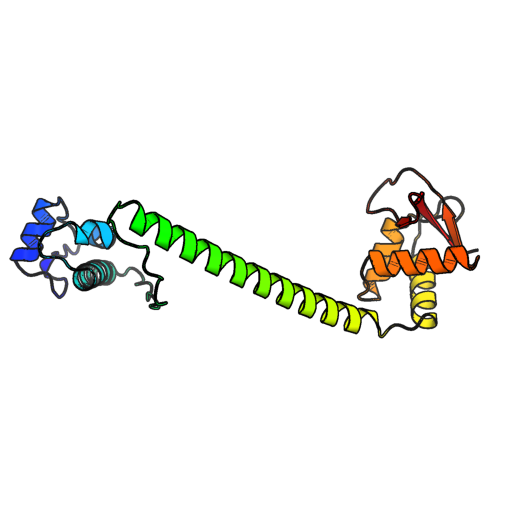0 C CA . LEU A 1 131 ? 10.732 5.353 -14.431 1.00 97.00 131 LEU A CA 1
ATOM 1031 C C . LEU A 1 131 ? 12.105 5.452 -15.105 1.00 97.00 131 LEU A C 1
ATOM 1033 O O . LEU A 1 131 ? 13.085 4.900 -14.604 1.00 97.00 131 LEU A O 1
ATOM 1037 N N . LYS A 1 132 ? 12.194 6.174 -16.228 1.00 96.12 132 LYS A N 1
ATOM 1038 C CA . LYS A 1 132 ? 13.451 6.367 -16.958 1.00 96.12 132 LYS A CA 1
ATOM 1039 C C . LYS A 1 132 ? 14.463 7.158 -16.129 1.00 96.12 132 LYS A C 1
ATOM 1041 O O . LYS A 1 132 ? 15.622 6.753 -16.053 1.00 96.12 132 LYS A O 1
ATOM 1046 N N . SER A 1 133 ? 14.027 8.224 -15.461 1.00 95.94 133 SER A N 1
ATOM 1047 C CA . SER A 1 133 ? 14.867 8.998 -14.540 1.00 95.94 133 SER A CA 1
ATOM 1048 C C . SER A 1 133 ? 15.356 8.149 -13.364 1.00 95.94 133 SER A C 1
ATOM 1050 O O . SER A 1 133 ? 16.559 8.093 -13.111 1.00 95.94 133 SER A O 1
ATOM 1052 N N . ALA A 1 134 ? 14.451 7.420 -12.706 1.00 96.62 134 ALA A N 1
ATOM 1053 C CA . ALA A 1 134 ? 14.756 6.556 -11.568 1.00 96.62 134 ALA A CA 1
ATOM 1054 C C . ALA A 1 134 ? 15.716 5.415 -11.932 1.00 96.62 134 ALA A C 1
ATOM 1056 O O . ALA A 1 134 ? 16.579 5.059 -11.140 1.00 96.62 134 ALA A O 1
ATOM 1057 N N . TYR A 1 135 ? 15.604 4.845 -13.132 1.00 96.19 135 TYR A N 1
ATOM 1058 C CA . TYR A 1 135 ? 16.533 3.824 -13.616 1.00 96.19 135 TYR A CA 1
ATOM 1059 C C . TYR A 1 135 ? 17.904 4.400 -13.992 1.00 96.19 135 TYR A C 1
ATOM 1061 O O . TYR A 1 135 ? 18.940 3.765 -13.775 1.00 96.19 135 TYR A O 1
ATOM 1069 N N . ASN A 1 136 ? 17.939 5.589 -14.596 1.00 94.44 136 ASN A N 1
ATOM 1070 C CA . ASN A 1 136 ? 19.185 6.223 -15.024 1.00 94.44 136 ASN A CA 1
ATOM 1071 C C . ASN A 1 136 ? 20.008 6.762 -13.853 1.00 94.44 136 ASN A C 1
ATOM 1073 O O . ASN A 1 136 ? 21.231 6.750 -13.943 1.00 94.44 136 ASN A O 1
ATOM 1077 N N . SER A 1 137 ? 19.371 7.154 -12.748 1.00 94.31 137 SER A N 1
ATOM 1078 C CA . SER A 1 137 ? 20.075 7.588 -11.535 1.00 94.31 137 SER A CA 1
ATOM 1079 C C . SER A 1 137 ? 20.738 6.443 -10.755 1.00 94.31 137 SER A C 1
ATOM 1081 O O . SER A 1 137 ? 21.550 6.691 -9.865 1.00 94.31 137 SER A O 1
ATOM 1083 N N . MET A 1 138 ? 20.454 5.177 -11.088 1.00 91.19 138 MET A N 1
ATOM 1084 C CA . MET A 1 138 ? 21.065 4.023 -10.421 1.00 91.19 138 MET A CA 1
ATOM 1085 C C . MET A 1 138 ? 22.479 3.759 -10.949 1.00 91.19 138 MET A C 1
ATOM 1087 O O . MET A 1 138 ? 22.658 3.303 -12.077 1.00 91.19 138 MET A O 1
ATOM 1091 N N . SER A 1 139 ? 23.485 3.991 -10.102 1.00 83.00 139 SER A N 1
ATOM 1092 C CA . SER A 1 139 ? 24.906 3.840 -10.454 1.00 83.00 139 SER A CA 1
ATOM 1093 C C . SER A 1 139 ? 25.367 2.387 -10.612 1.00 83.00 139 SER A C 1
ATOM 1095 O O . SER A 1 139 ? 26.241 2.101 -11.425 1.00 83.00 139 SER A O 1
ATOM 1097 N N . LYS A 1 140 ? 24.781 1.447 -9.861 1.00 85.31 140 LYS A N 1
ATOM 1098 C CA . LYS A 1 140 ? 25.124 0.019 -9.930 1.00 85.31 140 LYS A CA 1
ATOM 1099 C C . LYS A 1 140 ? 24.109 -0.732 -10.790 1.00 85.31 140 LYS A C 1
ATOM 1101 O O . LYS A 1 140 ? 22.962 -0.899 -10.375 1.00 85.31 140 LYS A O 1
ATOM 1106 N N . LYS A 1 141 ? 24.557 -1.210 -11.956 1.00 91.31 141 LYS A N 1
ATOM 1107 C CA . LYS A 1 141 ? 23.784 -2.056 -12.877 1.00 91.31 141 LYS A CA 1
ATOM 1108 C C . LYS A 1 141 ? 24.573 -3.316 -13.206 1.00 91.31 141 LYS A C 1
ATOM 1110 O O . LYS A 1 141 ? 25.724 -3.222 -13.620 1.00 91.31 141 LYS A O 1
ATOM 1115 N N . LEU A 1 142 ? 23.958 -4.485 -13.066 1.00 88.50 142 LEU A N 1
ATOM 1116 C CA . LEU A 1 142 ? 24.568 -5.758 -13.451 1.00 88.50 142 LEU A CA 1
ATOM 1117 C C . LEU A 1 142 ? 24.083 -6.122 -14.856 1.00 88.50 142 LEU A C 1
ATOM 1119 O O . LEU A 1 142 ? 22.923 -6.474 -15.029 1.00 88.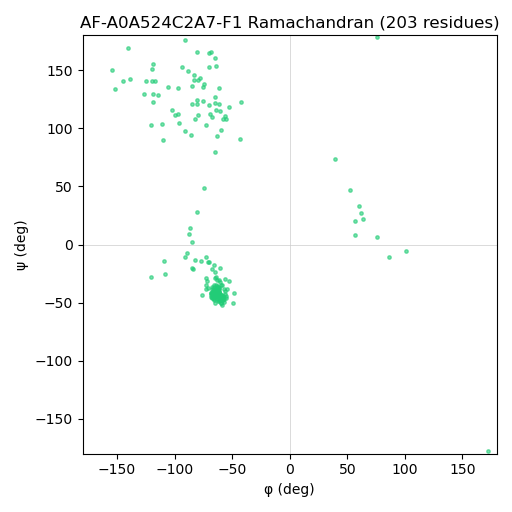50 142 LEU A O 1
ATOM 1123 N N . GLY A 1 143 ? 24.916 -5.961 -15.887 1.00 87.75 143 GLY A N 1
ATOM 1124 C CA . GLY A 1 143 ? 24.488 -6.211 -17.278 1.00 87.75 143 GLY A CA 1
ATOM 1125 C C . GLY A 1 143 ? 23.339 -5.300 -17.752 1.00 87.75 143 GLY A C 1
ATOM 1126 O O . GLY A 1 143 ? 22.529 -5.678 -18.603 1.00 87.75 143 GLY A O 1
ATOM 1127 N N . GLY A 1 144 ? 23.234 -4.106 -17.161 1.00 92.31 144 GLY A N 1
ATOM 1128 C CA . GLY A 1 144 ? 22.111 -3.183 -17.349 1.00 92.31 144 GLY A CA 1
ATOM 1129 C C . GLY A 1 144 ? 20.925 -3.439 -16.414 1.00 92.31 144 GLY A C 1
ATOM 1130 O O . GLY A 1 144 ? 20.063 -2.581 -16.303 1.00 92.31 144 GLY A O 1
ATOM 1131 N N . PHE A 1 145 ? 20.882 -4.553 -15.685 1.00 94.56 145 PHE A N 1
ATOM 1132 C CA . PHE A 1 145 ? 19.802 -4.816 -14.741 1.00 94.56 145 PHE A CA 1
ATOM 1133 C C . PHE A 1 145 ? 19.967 -4.047 -13.434 1.00 94.56 145 PHE A C 1
ATOM 1135 O O . PHE A 1 145 ? 21.070 -3.917 -12.895 1.00 94.56 145 PHE A O 1
ATOM 1142 N N . VAL A 1 146 ? 18.837 -3.599 -12.894 1.00 94.94 146 VAL A N 1
ATOM 1143 C CA . VAL A 1 146 ? 18.713 -3.022 -11.555 1.00 94.94 146 VAL A CA 1
ATOM 1144 C C . VAL A 1 146 ? 17.750 -3.846 -10.696 1.00 94.94 146 VAL A C 1
ATOM 1146 O O . VAL A 1 146 ? 16.810 -4.435 -11.235 1.00 94.94 146 VAL A O 1
ATOM 1149 N N . PRO A 1 147 ? 17.926 -3.883 -9.362 1.00 95.06 147 PRO A N 1
ATOM 1150 C CA . PRO A 1 147 ? 16.954 -4.516 -8.478 1.00 95.06 147 PRO A CA 1
ATOM 1151 C C . PRO A 1 147 ? 15.614 -3.772 -8.507 1.00 95.06 147 PRO A C 1
ATOM 1153 O O . PRO A 1 147 ? 15.566 -2.568 -8.240 1.00 95.06 147 PRO A O 1
ATOM 1156 N N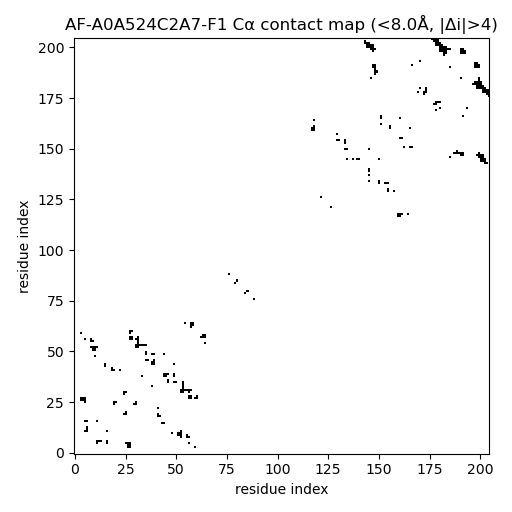 . ILE A 1 148 ? 14.521 -4.497 -8.759 1.00 95.56 148 ILE A N 1
ATOM 1157 C CA . ILE A 1 148 ? 13.150 -3.963 -8.781 1.00 95.56 148 ILE A CA 1
ATOM 1158 C C . ILE A 1 148 ? 12.799 -3.292 -7.457 1.00 95.56 148 ILE A C 1
ATOM 1160 O O . ILE A 1 148 ? 12.159 -2.245 -7.457 1.00 95.56 148 ILE A O 1
ATOM 1164 N N . SER A 1 149 ? 13.239 -3.852 -6.331 1.00 94.31 149 SER A N 1
ATOM 1165 C CA . SER A 1 149 ? 12.997 -3.273 -5.009 1.00 94.31 149 SER A CA 1
ATOM 1166 C C . SER A 1 149 ? 13.578 -1.863 -4.888 1.00 94.31 149 SER A C 1
ATOM 1168 O O . SER A 1 149 ? 12.858 -0.929 -4.551 1.00 94.31 149 SER A O 1
ATOM 1170 N N . LYS A 1 150 ? 14.854 -1.682 -5.247 1.00 94.31 150 LYS A N 1
ATOM 1171 C CA . LYS A 1 150 ? 15.520 -0.370 -5.230 1.00 94.31 150 LYS A CA 1
ATOM 1172 C C . LYS A 1 150 ? 14.910 0.593 -6.243 1.00 94.31 150 LYS A C 1
ATOM 1174 O O . LYS A 1 150 ? 14.709 1.757 -5.922 1.00 94.31 150 LYS A O 1
ATOM 1179 N N . LEU A 1 151 ? 14.593 0.106 -7.443 1.00 95.56 151 LEU A N 1
ATOM 1180 C CA . LEU A 1 151 ? 13.929 0.909 -8.466 1.00 95.56 151 LEU A CA 1
ATOM 1181 C C . LEU A 1 151 ? 12.556 1.403 -7.985 1.00 95.56 151 LEU A C 1
ATOM 1183 O O . LEU A 1 151 ? 12.233 2.569 -8.170 1.00 95.56 151 LEU A O 1
ATOM 1187 N N . THR A 1 152 ? 11.780 0.539 -7.326 1.00 95.69 152 THR A N 1
ATOM 1188 C CA . THR A 1 152 ? 10.462 0.876 -6.767 1.00 95.69 152 THR A CA 1
ATOM 1189 C C . THR A 1 152 ? 10.579 1.972 -5.714 1.00 95.69 152 THR A C 1
ATOM 1191 O O . THR A 1 152 ? 9.838 2.948 -5.774 1.00 95.69 152 THR A O 1
ATOM 1194 N N . GLU A 1 153 ? 11.529 1.851 -4.782 1.00 94.38 153 GLU A N 1
ATOM 1195 C CA . GLU A 1 153 ? 11.756 2.891 -3.772 1.00 94.38 153 GLU A CA 1
ATOM 1196 C C . GLU A 1 153 ? 12.212 4.214 -4.395 1.00 94.38 153 GLU A C 1
ATOM 1198 O O . GLU A 1 153 ? 11.787 5.276 -3.953 1.00 94.38 153 GLU A O 1
ATOM 1203 N N . ASN A 1 154 ? 13.002 4.167 -5.468 1.00 94.94 154 ASN A N 1
ATOM 1204 C CA . ASN A 1 154 ? 13.416 5.369 -6.187 1.00 94.94 154 ASN A CA 1
ATOM 1205 C C . ASN A 1 154 ? 12.227 6.042 -6.901 1.00 94.94 154 ASN A C 1
ATOM 1207 O O . ASN A 1 154 ? 12.073 7.254 -6.841 1.00 94.94 154 ASN A O 1
ATOM 1211 N N . ILE A 1 155 ? 11.331 5.264 -7.522 1.00 95.75 155 ILE A N 1
ATOM 1212 C CA . ILE A 1 155 ? 10.108 5.780 -8.165 1.00 95.75 155 ILE A CA 1
ATOM 1213 C C . ILE A 1 155 ? 9.195 6.476 -7.148 1.00 95.75 155 ILE A C 1
ATOM 1215 O O . ILE A 1 155 ? 8.675 7.553 -7.437 1.00 95.75 155 ILE A O 1
ATOM 1219 N N . LYS A 1 156 ? 9.031 5.904 -5.948 1.00 93.94 156 LYS A N 1
ATOM 1220 C CA . LYS A 1 156 ? 8.193 6.477 -4.879 1.00 93.94 156 LYS A CA 1
ATOM 1221 C C . LYS A 1 156 ? 8.637 7.862 -4.407 1.00 93.94 156 LYS A C 1
ATOM 1223 O O . LYS A 1 156 ? 7.832 8.586 -3.837 1.00 93.94 156 LYS A O 1
ATOM 1228 N N . GLN A 1 157 ? 9.888 8.252 -4.653 1.00 93.06 157 GLN A N 1
ATOM 1229 C CA . GLN A 1 157 ? 10.353 9.611 -4.352 1.00 93.06 157 GLN A CA 1
ATOM 1230 C C . GLN A 1 157 ? 9.696 10.668 -5.249 1.00 93.06 157 GLN A C 1
ATOM 1232 O O . GLN A 1 157 ? 9.670 11.842 -4.893 1.00 93.06 157 GLN A O 1
ATOM 1237 N N . TYR A 1 158 ? 9.168 10.260 -6.406 1.00 91.50 158 TYR A N 1
ATOM 1238 C CA . TYR A 1 158 ? 8.597 11.158 -7.408 1.00 91.50 158 TYR A CA 1
ATOM 1239 C C . TYR A 1 158 ? 7.075 11.066 -7.501 1.00 91.50 158 TYR A C 1
ATOM 1241 O O . TYR A 1 158 ? 6.443 12.013 -7.964 1.00 91.50 158 TYR A O 1
ATOM 1249 N N . ILE A 1 159 ? 6.487 9.930 -7.115 1.00 91.25 159 ILE A N 1
ATOM 1250 C CA . ILE A 1 159 ? 5.047 9.687 -7.237 1.00 91.25 159 ILE A CA 1
ATOM 1251 C C . ILE A 1 159 ? 4.483 8.973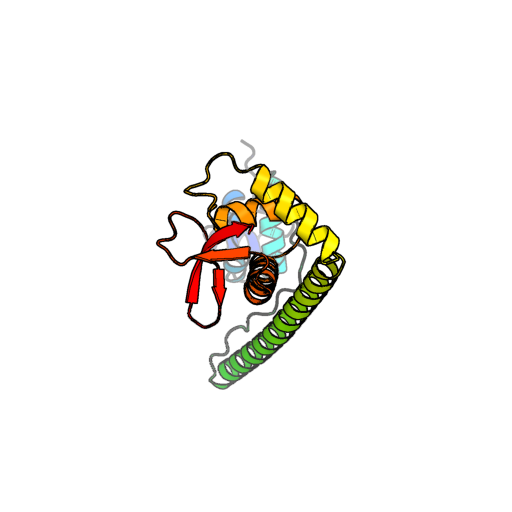 -6.001 1.00 91.25 159 ILE A C 1
ATOM 1253 O O . ILE A 1 159 ? 5.122 8.051 -5.494 1.00 91.25 159 ILE A O 1
ATOM 1257 N N . PRO A 1 160 ? 3.260 9.313 -5.549 1.00 89.56 160 PRO A N 1
ATOM 1258 C CA . PRO A 1 160 ? 2.639 8.738 -4.353 1.00 89.56 160 PRO A CA 1
ATOM 1259 C C . PRO A 1 160 ? 2.006 7.358 -4.611 1.00 89.56 160 PRO A C 1
ATOM 1261 O O . PRO A 1 160 ? 1.030 6.979 -3.969 1.00 89.56 160 PRO A O 1
ATOM 1264 N N . TRP A 1 161 ? 2.523 6.600 -5.578 1.00 90.06 161 TRP A N 1
ATOM 1265 C CA . TRP A 1 161 ? 1.991 5.285 -5.911 1.00 90.06 161 TRP A CA 1
ATOM 1266 C C . TRP A 1 161 ? 2.472 4.218 -4.938 1.00 90.06 161 TRP A C 1
ATOM 1268 O O . TRP A 1 161 ? 3.639 4.166 -4.540 1.00 90.06 161 TRP A O 1
ATOM 1278 N N . SER A 1 162 ? 1.569 3.301 -4.612 1.00 90.38 162 SER A N 1
ATOM 1279 C CA . SER A 1 162 ? 1.927 2.108 -3.864 1.00 90.38 162 SER A CA 1
ATOM 1280 C C . SER A 1 162 ? 2.871 1.176 -4.626 1.00 90.38 162 SER A C 1
ATOM 1282 O O . SER A 1 162 ? 2.971 1.208 -5.856 1.00 90.38 162 SER A O 1
ATOM 1284 N N . THR A 1 163 ? 3.555 0.297 -3.885 1.00 92.62 163 THR A N 1
ATOM 1285 C CA . THR A 1 163 ? 4.412 -0.744 -4.472 1.00 92.62 163 THR A CA 1
ATOM 1286 C C . THR A 1 163 ? 3.632 -1.597 -5.465 1.00 92.62 163 THR A C 1
ATOM 1288 O O . THR A 1 163 ? 4.123 -1.843 -6.563 1.00 92.62 163 THR A O 1
ATOM 1291 N N . GLU A 1 164 ? 2.410 -1.993 -5.111 1.00 91.75 164 GLU A N 1
ATOM 1292 C CA . GLU A 1 164 ? 1.557 -2.836 -5.944 1.00 91.75 164 GLU A CA 1
ATOM 1293 C C . GLU A 1 164 ? 1.217 -2.138 -7.265 1.00 91.75 164 GLU A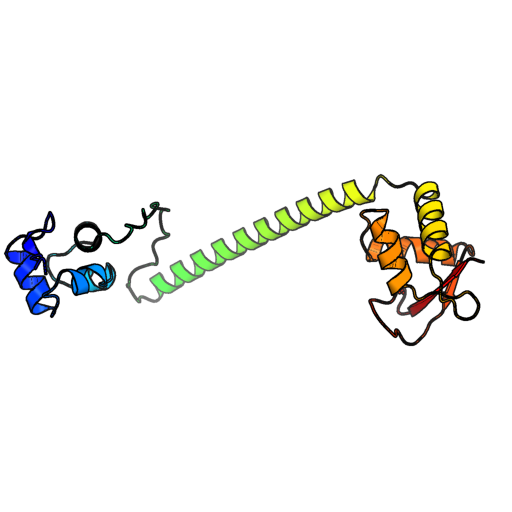 C 1
ATOM 1295 O O . GLU A 1 164 ? 1.343 -2.740 -8.331 1.00 91.75 164 GLU A O 1
ATOM 1300 N N . LYS A 1 165 ? 0.878 -0.842 -7.225 1.00 91.38 165 LYS A N 1
ATOM 1301 C CA . LYS A 1 165 ? 0.571 -0.065 -8.431 1.00 91.38 165 LYS A CA 1
ATOM 1302 C C . LYS A 1 165 ? 1.783 0.094 -9.348 1.00 91.38 165 LYS A C 1
ATOM 1304 O O . LYS A 1 165 ? 1.671 -0.085 -10.563 1.00 91.38 165 LYS A O 1
ATOM 1309 N N . ILE A 1 166 ? 2.951 0.393 -8.775 1.00 94.81 166 ILE A N 1
ATOM 1310 C CA . ILE A 1 166 ? 4.211 0.473 -9.526 1.00 94.81 166 ILE A CA 1
ATOM 1311 C C . ILE A 1 166 ? 4.505 -0.883 -10.173 1.00 94.81 166 ILE A C 1
ATOM 1313 O O . ILE A 1 166 ? 4.781 -0.942 -11.368 1.00 94.81 166 ILE A O 1
ATOM 1317 N N . HIS A 1 167 ? 4.397 -1.978 -9.419 1.00 95.75 167 HIS A N 1
ATOM 1318 C CA . HIS A 1 167 ? 4.633 -3.338 -9.910 1.00 95.75 167 HIS A CA 1
ATOM 1319 C C . HIS A 1 167 ? 3.687 -3.715 -11.052 1.00 95.75 167 HIS A C 1
ATOM 1321 O O . HIS A 1 167 ? 4.160 -4.182 -12.086 1.00 95.75 167 HIS A O 1
ATOM 1327 N N . GLN A 1 168 ? 2.390 -3.417 -10.934 1.00 93.38 168 GLN A N 1
ATOM 1328 C CA . GLN A 1 168 ? 1.418 -3.603 -12.019 1.00 93.38 168 GLN A CA 1
ATOM 1329 C C . GLN A 1 168 ? 1.833 -2.859 -13.298 1.00 93.38 168 GLN A C 1
ATOM 1331 O O . GLN A 1 168 ? 1.758 -3.412 -14.396 1.00 93.38 168 GLN A O 1
ATOM 1336 N N . LYS A 1 169 ? 2.315 -1.615 -13.177 1.00 94.75 169 LYS A N 1
ATOM 1337 C CA . LYS A 1 169 ? 2.767 -0.812 -14.325 1.00 94.75 169 LYS A CA 1
ATOM 1338 C C . LYS A 1 169 ? 4.100 -1.294 -14.905 1.00 94.75 169 LYS A C 1
ATOM 1340 O O . LYS A 1 169 ? 4.279 -1.264 -16.118 1.00 94.75 169 LYS A O 1
ATOM 1345 N N . LEU A 1 170 ? 5.030 -1.781 -14.084 1.00 96.25 170 LEU A N 1
ATOM 1346 C CA . LEU A 1 170 ? 6.253 -2.422 -14.581 1.00 96.25 170 LEU A CA 1
ATOM 1347 C C . LEU A 1 170 ? 5.929 -3.712 -15.345 1.00 96.25 170 LEU A C 1
ATOM 1349 O O . LEU A 1 170 ? 6.491 -3.945 -16.415 1.00 96.25 170 LEU A O 1
ATOM 1353 N N . TYR A 1 171 ? 4.996 -4.520 -14.835 1.00 96.12 171 TYR A N 1
ATOM 1354 C CA . TYR A 1 171 ? 4.555 -5.738 -15.509 1.00 96.12 171 TYR A CA 1
ATOM 1355 C C . TYR A 1 171 ? 3.834 -5.440 -16.827 1.00 96.12 171 TYR A C 1
ATOM 1357 O O . TYR A 1 171 ? 4.104 -6.089 -17.834 1.00 96.12 171 TYR A O 1
ATOM 1365 N N . SER A 1 172 ? 2.989 -4.405 -16.882 1.00 93.94 172 SER A N 1
ATOM 1366 C CA . SER A 1 172 ? 2.348 -4.020 -18.145 1.00 93.94 172 SER A CA 1
ATOM 1367 C C . SER A 1 172 ? 3.365 -3.564 -19.199 1.00 93.94 172 SER A C 1
ATOM 1369 O O . SER A 1 172 ? 3.213 -3.875 -20.379 1.00 93.94 172 SER A O 1
ATOM 1371 N N . LEU A 1 173 ? 4.446 -2.880 -18.805 1.00 95.25 173 LEU A N 1
ATOM 1372 C CA . LEU A 1 173 ? 5.547 -2.550 -19.717 1.00 95.25 173 LEU A CA 1
ATOM 1373 C C . LEU A 1 173 ? 6.290 -3.800 -20.207 1.00 95.25 173 LEU A C 1
ATOM 1375 O O . LEU A 1 173 ? 6.716 -3.835 -21.363 1.00 95.25 173 LEU A O 1
ATOM 1379 N N . PHE A 1 174 ? 6.445 -4.808 -19.348 1.00 95.25 174 PHE A N 1
ATOM 1380 C CA . PHE A 1 174 ? 7.072 -6.081 -19.697 1.00 95.25 174 PHE A CA 1
ATOM 1381 C C . PHE A 1 174 ? 6.241 -6.849 -20.726 1.00 95.25 174 PHE A C 1
ATOM 1383 O O . PHE A 1 174 ? 6.775 -7.245 -21.761 1.00 95.25 174 PHE A O 1
ATOM 1390 N N . MET A 1 175 ? 4.928 -6.958 -20.498 1.00 93.44 175 MET A N 1
ATOM 1391 C CA . MET A 1 175 ? 3.991 -7.586 -21.438 1.00 93.44 175 MET A CA 1
ATOM 1392 C C . MET A 1 175 ? 3.944 -6.860 -22.788 1.00 93.44 175 MET A C 1
ATOM 1394 O O . MET A 1 175 ? 3.781 -7.489 -23.827 1.00 93.44 175 MET A O 1
ATOM 1398 N N . ASN A 1 176 ? 4.167 -5.544 -22.788 1.00 93.56 176 ASN A N 1
ATOM 1399 C CA . ASN A 1 176 ? 4.263 -4.727 -23.999 1.00 93.56 176 ASN A CA 1
ATOM 1400 C C . ASN A 1 176 ? 5.677 -4.683 -24.606 1.00 93.56 176 ASN A C 1
ATOM 1402 O O . ASN A 1 176 ? 5.964 -3.813 -25.428 1.00 93.56 176 ASN A O 1
ATOM 1406 N N . TYR A 1 177 ? 6.580 -5.571 -24.182 1.00 90.44 177 TYR A N 1
ATOM 1407 C CA . TYR A 1 177 ? 7.955 -5.689 -24.674 1.00 90.44 177 TYR A CA 1
ATOM 1408 C C . TYR A 1 177 ? 8.806 -4.412 -24.563 1.00 90.44 177 TYR A C 1
ATOM 1410 O O . TYR A 1 177 ? 9.830 -4.318 -25.233 1.00 90.44 177 TYR A O 1
ATOM 1418 N N . LYS A 1 178 ? 8.446 -3.450 -23.703 1.00 91.12 178 LYS A N 1
ATOM 1419 C CA . LYS A 1 178 ? 9.210 -2.200 -23.498 1.00 91.12 178 LYS A CA 1
ATOM 1420 C C . LYS A 1 178 ? 10.359 -2.355 -22.503 1.00 91.12 178 LYS A C 1
ATOM 1422 O O . LYS A 1 178 ? 11.281 -1.544 -22.478 1.00 91.12 178 LYS A O 1
ATOM 1427 N N . VAL A 1 179 ? 10.279 -3.368 -21.649 1.00 95.44 179 VAL A N 1
ATOM 1428 C CA . VAL A 1 179 ? 11.254 -3.642 -20.590 1.00 95.44 179 VAL A CA 1
ATOM 1429 C C . VAL A 1 179 ? 11.483 -5.142 -20.478 1.00 95.44 179 VAL A C 1
ATOM 1431 O O . VAL A 1 179 ? 10.756 -5.952 -21.056 1.00 95.44 179 VAL A O 1
ATOM 1434 N N . GLU A 1 180 ? 12.502 -5.508 -19.722 1.00 96.38 180 GLU A N 1
ATOM 1435 C CA . GLU A 1 180 ? 12.846 -6.878 -19.393 1.00 96.38 180 GLU A CA 1
ATOM 1436 C C . GLU A 1 180 ? 12.776 -7.071 -17.876 1.00 96.38 180 GLU A C 1
ATOM 1438 O O . GLU A 1 180 ? 13.347 -6.286 -17.112 1.00 96.38 180 GLU A O 1
ATOM 1443 N N . LEU A 1 181 ? 12.062 -8.116 -17.447 1.00 96.31 181 LEU A N 1
ATOM 1444 C CA . LEU A 1 181 ? 11.999 -8.552 -16.056 1.00 96.31 181 LEU A CA 1
ATOM 1445 C C . LEU A 1 181 ? 12.635 -9.934 -15.950 1.00 96.31 181 LEU A C 1
ATOM 1447 O O . LEU A 1 181 ? 12.258 -10.838 -16.694 1.00 96.31 181 LEU A O 1
ATOM 1451 N N . GLN A 1 182 ? 13.570 -10.106 -15.018 1.00 94.75 182 GLN A N 1
ATOM 1452 C CA . GLN A 1 182 ? 14.255 -11.383 -14.809 1.00 94.75 182 GLN A CA 1
ATOM 1453 C C . GLN A 1 182 ? 14.014 -11.916 -13.386 1.00 94.75 182 GLN A C 1
ATOM 1455 O O . GLN A 1 182 ? 13.997 -11.135 -12.417 1.00 94.75 182 GLN A O 1
ATOM 1460 N N . PRO A 1 183 ? 13.817 -13.240 -13.232 1.00 93.56 183 PRO A N 1
ATOM 1461 C CA . PRO A 1 183 ? 13.754 -13.873 -11.927 1.00 93.56 183 PRO A CA 1
ATOM 1462 C C . PRO A 1 183 ? 15.122 -13.833 -11.241 1.00 93.56 183 PRO A C 1
ATOM 1464 O O . PRO A 1 183 ? 16.154 -13.560 -11.852 1.00 93.56 183 PRO A O 1
ATOM 1467 N N . GLY A 1 184 ? 15.145 -14.110 -9.941 1.00 86.56 184 GLY A N 1
ATOM 1468 C CA . GLY A 1 184 ? 16.400 -14.180 -9.205 1.00 86.56 184 GLY A CA 1
ATOM 1469 C C . GLY A 1 184 ? 16.221 -14.315 -7.703 1.00 86.56 184 GLY A C 1
ATOM 1470 O O . GLY A 1 184 ? 15.106 -14.386 -7.177 1.00 86.56 184 GLY A O 1
ATOM 1471 N N . LYS A 1 185 ? 17.352 -14.325 -6.995 1.00 82.31 185 LYS A N 1
ATOM 1472 C CA . LYS A 1 185 ? 17.372 -14.193 -5.539 1.00 82.31 185 LYS A CA 1
ATOM 1473 C C . LYS A 1 185 ? 17.235 -12.714 -5.198 1.00 82.31 185 LYS A C 1
ATOM 1475 O O . LYS A 1 185 ? 18.033 -11.899 -5.646 1.00 82.31 185 LYS A O 1
ATOM 1480 N N . ALA A 1 186 ? 16.199 -12.368 -4.440 1.00 70.94 186 ALA A N 1
ATOM 1481 C CA . ALA A 1 186 ? 16.053 -11.014 -3.929 1.00 70.94 186 ALA A CA 1
ATOM 1482 C C . ALA A 1 186 ? 17.138 -10.791 -2.875 1.00 70.94 186 ALA A C 1
ATOM 1484 O O . ALA A 1 186 ? 17.099 -11.429 -1.828 1.00 70.94 186 ALA A O 1
ATOM 1485 N N . GLU A 1 187 ? 18.103 -9.921 -3.162 1.00 66.75 187 GLU A N 1
ATOM 1486 C CA . GLU A 1 187 ? 19.097 -9.535 -2.159 1.00 66.75 187 GLU A CA 1
ATOM 1487 C C . GLU A 1 187 ? 18.456 -8.654 -1.075 1.00 66.75 187 GLU A C 1
ATOM 1489 O O . GLU A 1 187 ? 18.760 -8.822 0.099 1.00 66.75 187 GLU A O 1
ATOM 1494 N N . TYR A 1 188 ? 17.521 -7.762 -1.449 1.00 73.44 188 TYR A N 1
ATOM 1495 C CA . TYR A 1 188 ? 16.813 -6.860 -0.529 1.00 73.44 188 TYR A CA 1
ATOM 1496 C C . TYR A 1 188 ? 15.433 -6.444 -1.068 1.00 73.44 188 TYR A C 1
ATOM 1498 O O . TYR A 1 188 ? 15.263 -6.283 -2.280 1.00 73.44 188 TYR A O 1
ATOM 1506 N N . GLY A 1 189 ? 14.481 -6.175 -0.166 1.00 80.25 189 GLY A N 1
ATOM 1507 C CA . GLY A 1 189 ? 13.163 -5.590 -0.462 1.00 80.25 189 GLY A CA 1
ATOM 1508 C C . GLY A 1 189 ? 12.140 -6.542 -1.101 1.00 80.25 189 GLY A C 1
ATOM 1509 O O . GLY A 1 189 ? 12.418 -7.717 -1.342 1.00 80.25 189 GLY A O 1
ATOM 1510 N N . LYS A 1 190 ? 10.924 -6.033 -1.354 1.00 88.62 190 LYS A N 1
ATOM 1511 C CA . LYS A 1 190 ? 9.834 -6.828 -1.941 1.00 88.62 190 LYS A CA 1
ATOM 1512 C C . LYS A 1 190 ? 10.070 -7.044 -3.448 1.00 88.62 190 LYS A C 1
ATOM 1514 O O . LYS A 1 190 ? 10.219 -6.054 -4.169 1.00 88.62 190 LYS A O 1
ATOM 1519 N N . PRO A 1 191 ? 10.113 -8.300 -3.933 1.00 93.31 191 PRO A N 1
ATOM 1520 C CA . PRO A 1 191 ? 10.154 -8.588 -5.364 1.00 93.31 191 PRO A CA 1
ATOM 1521 C C . PRO A 1 191 ? 8.806 -8.260 -6.018 1.00 93.31 191 PRO A C 1
ATOM 1523 O O . PRO A 1 191 ? 7.796 -8.144 -5.324 1.00 93.31 191 PRO A O 1
ATOM 1526 N N . LEU A 1 192 ? 8.788 -8.171 -7.347 1.00 94.69 192 LEU A N 1
ATOM 1527 C CA . LEU A 1 192 ? 7.539 -8.145 -8.105 1.00 94.69 192 LEU A CA 1
ATOM 1528 C C . LEU A 1 192 ? 7.037 -9.579 -8.250 1.00 94.69 192 LEU A C 1
ATOM 1530 O O . LEU A 1 192 ? 7.776 -10.446 -8.720 1.00 94.69 192 LEU A O 1
ATOM 1534 N N . ILE A 1 193 ? 5.802 -9.828 -7.821 1.00 93.56 193 ILE A N 1
ATOM 1535 C CA . ILE A 1 193 ? 5.148 -11.135 -7.919 1.00 93.56 193 ILE A CA 1
ATOM 1536 C C . ILE A 1 193 ? 3.908 -10.972 -8.787 1.00 93.56 193 ILE A C 1
ATOM 1538 O O . ILE A 1 193 ? 3.054 -10.146 -8.480 1.00 93.56 193 ILE A O 1
ATOM 1542 N N . GLN A 1 194 ? 3.831 -11.748 -9.863 1.00 92.81 194 GLN A N 1
ATOM 1543 C CA . GLN A 1 194 ? 2.695 -11.761 -10.775 1.00 92.81 194 GLN A CA 1
ATOM 1544 C C . GLN A 1 194 ? 2.599 -13.146 -11.419 1.00 92.81 194 GLN A C 1
ATOM 1546 O O . GLN A 1 194 ? 3.618 -13.683 -11.848 1.00 92.81 194 GLN A O 1
ATOM 1551 N N . ASP A 1 195 ? 1.396 -13.721 -11.472 1.00 88.25 195 ASP A N 1
ATOM 1552 C CA . ASP A 1 195 ? 1.121 -15.041 -12.068 1.00 88.25 195 ASP A CA 1
ATOM 1553 C C . ASP A 1 195 ? 2.046 -16.151 -11.517 1.00 88.25 195 ASP A C 1
ATOM 1555 O O . ASP A 1 195 ? 2.687 -16.883 -12.272 1.00 88.25 195 ASP A O 1
ATOM 1559 N N . ASP A 1 196 ? 2.199 -16.194 -10.186 1.00 89.31 196 ASP A N 1
ATOM 1560 C CA . ASP A 1 196 ? 3.114 -17.072 -9.429 1.00 89.31 196 ASP A CA 1
ATOM 1561 C C . ASP A 1 196 ? 4.604 -16.967 -9.804 1.00 89.31 196 ASP A C 1
ATOM 1563 O O . ASP A 1 196 ? 5.454 -17.706 -9.298 1.00 89.31 196 ASP A O 1
ATOM 1567 N N . LYS A 1 197 ? 4.970 -15.997 -10.647 1.00 90.88 197 LYS A N 1
ATOM 1568 C CA . LYS A 1 197 ? 6.354 -15.713 -11.018 1.00 90.88 197 LYS A CA 1
ATOM 1569 C C . LYS A 1 197 ? 6.906 -14.583 -10.172 1.00 90.88 197 LYS A C 1
ATOM 1571 O O . LYS A 1 197 ? 6.295 -13.531 -9.994 1.00 90.88 197 LYS A O 1
ATOM 1576 N N . LYS A 1 198 ? 8.125 -14.801 -9.685 1.00 94.62 198 LYS A N 1
ATOM 1577 C CA . LYS A 1 198 ? 8.889 -13.834 -8.903 1.00 94.62 198 LYS A CA 1
ATOM 1578 C C . LYS A 1 198 ? 9.953 -13.180 -9.776 1.00 94.62 198 LYS A C 1
ATOM 1580 O O . LYS A 1 198 ? 10.909 -13.836 -10.184 1.00 94.62 198 LYS A O 1
ATOM 1585 N N . PHE A 1 199 ? 9.830 -11.876 -9.976 1.00 95.81 199 PHE A N 1
ATOM 1586 C CA . PHE A 1 199 ? 10.795 -11.045 -10.683 1.00 95.81 199 PHE A CA 1
ATOM 1587 C C . PHE A 1 199 ? 11.576 -10.186 -9.690 1.00 95.81 199 PHE A C 1
ATOM 1589 O O . PHE A 1 199 ? 11.020 -9.594 -8.761 1.00 95.81 199 PHE A O 1
ATOM 1596 N N . VAL A 1 200 ? 12.890 -10.119 -9.882 1.00 95.69 200 VAL A N 1
ATOM 1597 C CA . VAL A 1 200 ? 13.803 -9.383 -8.991 1.00 95.69 200 VAL A CA 1
ATOM 1598 C C . VAL A 1 200 ? 14.550 -8.289 -9.736 1.00 95.69 200 VAL A C 1
ATOM 1600 O O . VAL A 1 200 ? 14.892 -7.267 -9.142 1.00 95.69 200 VAL A O 1
ATOM 1603 N N . TRP A 1 201 ? 14.763 -8.470 -11.033 1.00 95.31 201 TRP A N 1
ATOM 1604 C CA . TRP A 1 201 ? 15.600 -7.601 -11.842 1.00 95.31 201 TRP A CA 1
ATOM 1605 C C . TRP A 1 201 ? 14.784 -6.920 -12.930 1.00 95.31 201 TRP A C 1
ATOM 1607 O O . TRP A 1 201 ? 13.919 -7.543 -13.541 1.00 95.31 201 TRP A O 1
ATOM 1617 N N . PHE A 1 202 ? 15.094 -5.653 -13.179 1.00 96.25 202 PHE A N 1
ATOM 1618 C CA . PHE A 1 202 ? 14.483 -4.821 -14.207 1.00 96.25 202 PHE A CA 1
ATOM 1619 C C . PHE A 1 202 ? 15.556 -4.247 -15.126 1.00 96.25 202 PHE A C 1
ATOM 1621 O O . PHE A 1 202 ? 16.603 -3.800 -14.654 1.00 96.25 202 PHE A O 1
ATOM 1628 N N . LYS A 1 203 ? 15.268 -4.189 -16.424 1.00 96.56 203 LYS A N 1
ATOM 1629 C CA . LYS A 1 203 ? 16.101 -3.518 -17.421 1.00 96.56 203 LYS A CA 1
ATOM 1630 C C . LYS A 1 203 ? 15.229 -2.876 -18.498 1.00 96.56 203 LYS A C 1
ATOM 1632 O O . LYS A 1 203 ? 14.231 -3.451 -18.923 1.00 96.56 203 LYS A O 1
ATOM 1637 N N . PHE A 1 204 ? 15.615 -1.687 -18.952 1.00 94.94 204 PHE A N 1
ATOM 1638 C CA . PHE A 1 204 ? 15.041 -1.109 -20.168 1.00 94.94 204 PHE A CA 1
ATOM 1639 C C . PHE A 1 204 ? 15.592 -1.819 -21.405 1.00 94.94 204 PHE A C 1
ATOM 1641 O O . PHE A 1 204 ? 16.794 -2.093 -21.455 1.00 94.94 204 PHE A O 1
ATOM 1648 N N . LYS A 1 205 ? 14.719 -2.094 -22.378 1.00 88.06 205 LYS A N 1
ATOM 1649 C CA . LYS A 1 205 ? 15.140 -2.543 -23.708 1.00 88.06 205 LYS A CA 1
ATOM 1650 C C . LYS A 1 205 ? 15.594 -1.372 -24.569 1.00 88.06 205 LYS A C 1
ATOM 1652 O O . LYS A 1 205 ? 15.069 -0.252 -24.363 1.00 88.06 205 LYS A O 1
#

pLDDT: mean 84.71, std 13.83, range [43.41, 97.0]

Secondary structure (DSSP, 8-state):
-----GGGSTT--HHHHHHHHHTT--SHHHHHHS-HHHHTTSTT--HHHHHHHHHHHHHHTT--------------------HHHHHHHHHHHHHHHHHHHHHHHHHHHHHHHHHHHHHHT--HHHHHHHHHHHHHT----BTTBEEHHHHHHHHHTT----HHHHHHHHHHHHHTTSEEEE----SSSPPEEETTEEE-EEEE-

Nearest PDB structures (foldseek):
  1xu4-assembly1_A  TM=9.435E-01  e=3.025E-03  Methanococcus voltae
  3ewa-assembly1_A  TM=9.677E-01  e=5.716E-03  Methanococcus maripaludis
  3etl-assembly1_A  TM=9.670E-01  e=8.089E-03  Methanococcus maripaludis
  2bke-assembly1_A  TM=8.603E-01  e=7.205E-03  Saccharolobus solfataricus P2
  3lda-assembly1_A  TM=8.215E-01  e=5.092E-03  Saccharomyces cerevisiae

Sequence (205 aa):
MSSYDLQDISGIGNKTYQTLKNANIDTVEQLANSTVRELQKLDGIGKKSAEKYINGAKELLGRPVEKVVVRKSEVLPSKDSTIGGLQSDIRNIYSMLERFDKRIKNVENQLNISREVAESEISDAHFYRVLKSAYNSMSKKLGGFVPISKLTENIKQYIPWSTEKIHQKLYSLFMNYKVELQPGKAEYGKPLIQDDKKFVWFKFK

Solvent-accessible surface area (backbone atoms only — not comparable to full-atom values): 11964 Å² total; per-residue (Å²): 129,90,82,70,56,57,65,77,28,81,88,38,46,77,69,55,49,52,50,34,41,76,68,74,38,76,46,36,68,54,41,40,70,50,51,50,71,63,41,44,74,40,85,94,34,48,64,70,54,28,48,44,47,25,48,40,27,26,53,78,69,72,44,86,75,77,79,76,74,81,65,85,69,76,78,75,85,79,86,58,93,45,74,66,48,56,52,51,52,52,52,52,50,52,59,48,50,55,52,47,54,56,50,50,54,52,51,52,50,54,52,48,53,54,48,48,58,64,50,66,76,67,50,73,69,57,49,51,51,48,50,52,51,37,57,66,70,50,86,74,54,65,96,65,29,34,53,41,28,62,44,51,59,48,38,47,78,77,40,85,53,50,71,68,58,52,43,54,53,53,48,53,36,35,79,66,68,54,31,47,72,36,65,64,82,68,89,62,72,68,62,45,74,56,94,94,40,59,30,24,32,35,30,79,108